Protein AF-0000000078851467 (afdb_homodimer)

pLDDT: mean 83.25, std 12.97, range [40.28, 97.0]

Structure (mmCIF, N/CA/C/O backbone):
data_AF-0000000078851467-model_v1
#
loop_
_entity.id
_entity.type
_entity.pdbx_description
1 polyme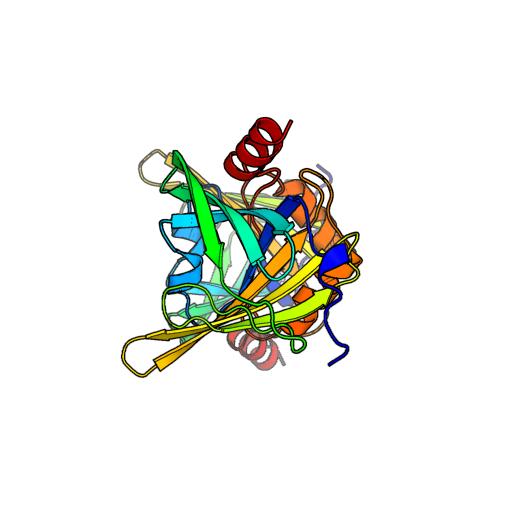r 'LCN8 isoform 2'
#
loop_
_atom_site.group_PDB
_atom_site.id
_atom_site.type_symbol
_atom_site.label_atom_id
_atom_site.label_alt_id
_atom_site.label_comp_id
_atom_site.label_asym_id
_atom_site.label_entity_id
_atom_site.label_seq_id
_atom_site.pdbx_PDB_ins_code
_atom_site.Cartn_x
_atom_site.Cartn_y
_atom_site.Cartn_z
_atom_site.occupancy
_atom_site.B_iso_or_equiv
_atom_site.auth_seq_id
_atom_site.auth_comp_id
_atom_site.auth_asym_id
_atom_site.auth_atom_id
_atom_site.pdbx_PDB_model_num
ATOM 1 N N . MET A 1 1 ? 3.322 -10.547 -25.953 1 40.28 1 MET A N 1
ATOM 2 C CA . MET A 1 1 ? 3.701 -10.945 -24.594 1 40.28 1 MET A CA 1
ATOM 3 C C . MET A 1 1 ? 4.648 -12.141 -24.625 1 40.28 1 MET A C 1
ATOM 5 O O . MET A 1 1 ? 4.449 -13.078 -25.406 1 40.28 1 MET A O 1
ATOM 9 N N . GLU A 1 2 ? 5.812 -11.953 -24.375 1 51.97 2 GLU A N 1
ATOM 10 C CA . GLU A 1 2 ? 6.75 -13.07 -24.422 1 51.97 2 GLU A CA 1
ATOM 11 C C . GLU A 1 2 ? 6.203 -14.281 -23.672 1 51.97 2 GLU A C 1
ATOM 13 O O . GLU A 1 2 ? 5.453 -14.133 -22.703 1 51.97 2 GLU A O 1
ATOM 18 N N . GLU A 1 3 ? 6.164 -15.398 -24.219 1 61.66 3 GLU A N 1
ATOM 19 C CA . GLU A 1 3 ? 5.691 -16.656 -23.656 1 61.66 3 GLU A CA 1
ATOM 20 C C . GLU A 1 3 ? 6.289 -16.906 -22.281 1 61.66 3 GLU A C 1
ATOM 22 O O . GLU A 1 3 ? 7.484 -16.703 -22.062 1 61.66 3 GLU A O 1
ATOM 27 N N . LEU A 1 4 ? 5.535 -17.062 -21.312 1 74.62 4 LEU A N 1
ATOM 28 C CA . LEU A 1 4 ? 5.957 -17.375 -19.953 1 74.62 4 LEU A CA 1
ATOM 29 C C . LEU A 1 4 ? 6.773 -18.656 -19.906 1 74.62 4 LEU A C 1
ATOM 31 O O . LEU A 1 4 ? 6.398 -19.656 -20.531 1 74.62 4 LEU A O 1
ATOM 35 N N . ASP A 1 5 ? 7.965 -18.562 -19.469 1 80.62 5 ASP A N 1
ATOM 36 C CA . ASP A 1 5 ? 8.758 -19.766 -19.219 1 80.62 5 ASP A CA 1
ATOM 37 C C . ASP A 1 5 ? 8.266 -20.5 -17.969 1 80.62 5 ASP A C 1
ATOM 39 O O . ASP A 1 5 ? 8.617 -20.141 -16.844 1 80.62 5 ASP A O 1
ATOM 43 N N . ARG A 1 6 ? 7.605 -21.531 -18.172 1 77.06 6 ARG A N 1
ATOM 44 C CA . ARG A 1 6 ? 6.93 -22.234 -17.094 1 77.06 6 ARG A CA 1
ATOM 45 C C . ARG A 1 6 ? 7.934 -22.875 -16.141 1 77.06 6 ARG A C 1
ATOM 47 O O . ARG A 1 6 ? 7.656 -23.047 -14.953 1 77.06 6 ARG A O 1
ATOM 54 N N . GLN A 1 7 ? 8.992 -23.281 -16.641 1 79.88 7 GLN A N 1
ATOM 55 C CA . GLN A 1 7 ? 9.969 -23.953 -15.789 1 79.88 7 GLN A CA 1
ATOM 56 C C . GLN A 1 7 ? 10.633 -22.984 -14.82 1 79.88 7 GLN A C 1
ATOM 58 O O . GLN A 1 7 ? 11.031 -23.359 -13.719 1 79.88 7 GLN A O 1
ATOM 63 N N . LYS A 1 8 ? 10.625 -21.719 -15.242 1 87.94 8 LYS A N 1
ATOM 64 C CA . LYS A 1 8 ? 11.336 -20.734 -14.422 1 87.94 8 LYS A CA 1
ATOM 65 C C . LYS A 1 8 ? 10.422 -20.141 -13.352 1 87.94 8 LYS A C 1
ATOM 67 O O . LYS A 1 8 ? 10.898 -19.578 -12.367 1 87.94 8 LYS A O 1
ATOM 72 N N . ILE A 1 9 ? 9.164 -20.297 -13.5 1 88.5 9 ILE A N 1
ATOM 73 C CA . ILE A 1 9 ? 8.219 -19.656 -12.602 1 88.5 9 ILE A CA 1
ATOM 74 C C . ILE A 1 9 ? 7.996 -20.531 -11.367 1 88.5 9 ILE A C 1
ATOM 76 O O . ILE A 1 9 ? 7.469 -20.062 -10.352 1 88.5 9 ILE A O 1
ATOM 80 N N . GLY A 1 10 ? 8.406 -21.75 -11.477 1 88.44 10 GLY A N 1
ATOM 81 C CA . GLY A 1 10 ? 8.211 -22.672 -10.367 1 88.44 10 GLY A CA 1
ATOM 82 C C . GLY A 1 10 ? 8.922 -22.234 -9.102 1 88.44 10 GLY A C 1
ATOM 83 O O . GLY A 1 10 ? 9.812 -21.391 -9.141 1 88.44 10 GLY A O 1
ATOM 84 N N . GLY A 1 11 ? 8.359 -22.828 -7.922 1 92.75 11 GLY A N 1
ATOM 85 C CA . GLY A 1 11 ? 8.984 -22.531 -6.645 1 92.75 11 GLY A CA 1
ATOM 86 C C . GLY A 1 11 ? 8.172 -21.578 -5.781 1 92.75 11 GLY A C 1
ATOM 87 O O . GLY A 1 11 ? 6.953 -21.484 -5.949 1 92.75 11 GLY A O 1
ATOM 88 N N . PHE A 1 12 ? 8.875 -20.984 -4.852 1 95 12 PHE A N 1
ATOM 89 C CA . PHE A 1 12 ? 8.219 -20.188 -3.822 1 95 12 PHE A CA 1
ATOM 90 C C . PHE A 1 12 ? 8.047 -18.734 -4.285 1 95 12 PHE A C 1
ATOM 92 O O . PHE A 1 12 ? 8.953 -18.156 -4.891 1 95 12 PHE A O 1
ATOM 99 N N . TRP A 1 13 ? 6.875 -18.203 -3.961 1 95.5 13 TRP A N 1
ATOM 100 C CA . TRP A 1 13 ? 6.559 -16.797 -4.184 1 95.5 13 TRP A CA 1
ATOM 101 C C . TRP A 1 13 ? 5.766 -16.219 -3.01 1 95.5 13 TRP A C 1
ATOM 103 O O . TRP A 1 13 ? 4.789 -16.828 -2.561 1 95.5 13 TRP A O 1
ATOM 113 N N . ARG A 1 14 ? 6.129 -15.109 -2.549 1 96.12 14 ARG A N 1
ATOM 114 C CA . ARG A 1 14 ? 5.387 -14.375 -1.531 1 96.12 14 ARG A CA 1
ATOM 115 C C . ARG A 1 14 ? 4.586 -13.234 -2.156 1 96.12 14 ARG A C 1
ATOM 117 O O . ARG A 1 14 ? 5.125 -12.445 -2.934 1 96.12 14 ARG A O 1
ATOM 124 N N . GLU A 1 15 ? 3.34 -13.188 -1.831 1 95.38 15 GLU A N 1
ATOM 125 C CA . GLU A 1 15 ? 2.576 -12.023 -2.281 1 95.38 15 GLU A CA 1
ATOM 126 C C . GLU A 1 15 ? 2.926 -10.781 -1.467 1 95.38 15 GLU A C 1
ATOM 128 O O . GLU A 1 15 ? 2.789 -10.781 -0.241 1 95.38 15 GLU A O 1
ATOM 133 N N . VAL A 1 16 ? 3.344 -9.758 -2.16 1 94.81 16 VAL A N 1
ATOM 134 C CA . VAL A 1 16 ? 3.84 -8.562 -1.483 1 94.81 16 VAL A CA 1
ATOM 135 C C . VAL A 1 16 ? 2.855 -7.414 -1.672 1 94.81 16 VAL A C 1
ATOM 137 O O . VAL A 1 16 ? 2.664 -6.594 -0.768 1 94.81 16 VAL A O 1
ATOM 140 N N . GLY A 1 17 ? 2.256 -7.371 -2.814 1 94.19 17 GLY A N 1
ATOM 141 C CA . GLY A 1 17 ? 1.378 -6.246 -3.107 1 94.19 17 GLY A CA 1
ATOM 142 C C . GLY A 1 17 ? 0.134 -6.648 -3.879 1 94.19 17 GLY A C 1
ATOM 143 O O . GLY A 1 17 ? 0.162 -7.602 -4.66 1 94.19 17 GLY A O 1
ATOM 144 N N . VAL A 1 18 ? -0.927 -5.867 -3.648 1 93.19 18 VAL A N 1
ATOM 145 C CA . VAL A 1 18 ? -2.191 -6.074 -4.348 1 93.19 18 VAL A CA 1
ATOM 146 C C . VAL A 1 18 ? -2.814 -4.727 -4.703 1 93.19 18 VAL A C 1
ATOM 148 O O . VAL A 1 18 ? -2.775 -3.789 -3.906 1 93.19 18 VAL A O 1
ATOM 151 N N . ALA A 1 19 ? -3.365 -4.66 -5.883 1 92.75 19 ALA A N 1
ATOM 152 C CA . ALA A 1 19 ? -4.043 -3.443 -6.324 1 92.75 19 ALA A CA 1
ATOM 153 C C . ALA A 1 19 ? -5.293 -3.775 -7.133 1 92.75 19 ALA A C 1
ATOM 155 O O . ALA A 1 19 ? -5.293 -4.719 -7.926 1 92.75 19 ALA A O 1
ATOM 156 N N . SER A 1 20 ? -6.336 -3.02 -6.82 1 89.38 20 SER A N 1
ATOM 157 C CA . SER A 1 20 ? -7.582 -3.182 -7.559 1 89.38 20 SER A CA 1
ATOM 158 C C . SER A 1 20 ? -8.422 -1.908 -7.512 1 89.38 20 SER A C 1
ATOM 160 O O . SER A 1 20 ? -8.234 -1.068 -6.629 1 89.38 20 SER A O 1
ATOM 162 N N . ASP A 1 21 ? -9.242 -1.751 -8.492 1 81.19 21 ASP A N 1
ATOM 163 C CA . ASP A 1 21 ? -10.172 -0.625 -8.461 1 81.19 21 ASP A CA 1
ATOM 164 C C . ASP A 1 21 ? -11.312 -0.882 -7.484 1 81.19 21 ASP A C 1
ATOM 166 O O . ASP A 1 21 ? -12.062 0.034 -7.145 1 81.19 21 ASP A O 1
ATOM 170 N N . GLN A 1 22 ? -11.336 -2.098 -7.039 1 73.69 22 GLN A N 1
ATOM 171 C CA . GLN A 1 22 ? -12.391 -2.475 -6.098 1 73.69 22 GLN A CA 1
ATOM 172 C C . GLN A 1 22 ? -11.828 -2.645 -4.688 1 73.69 22 GLN A C 1
ATOM 174 O O . GLN A 1 22 ? -11.086 -3.59 -4.418 1 73.69 22 GLN A O 1
ATOM 179 N N . SER A 1 23 ? -12.188 -1.768 -3.762 1 66.88 23 SER A N 1
ATOM 180 C CA . SER A 1 23 ? -11.641 -1.709 -2.412 1 66.88 23 SER A CA 1
ATOM 181 C C . SER A 1 23 ? -11.852 -3.023 -1.67 1 66.88 23 SER A C 1
ATOM 183 O O . SER A 1 23 ? -11.047 -3.396 -0.813 1 66.88 23 SER A O 1
ATOM 185 N N . LEU A 1 24 ? -12.883 -3.643 -1.992 1 61.16 24 LEU A N 1
ATOM 186 C CA . LEU A 1 24 ? -13.242 -4.852 -1.265 1 61.16 24 LEU A CA 1
ATOM 187 C C . LEU A 1 24 ? -12.164 -5.918 -1.401 1 61.16 24 LEU A C 1
ATOM 189 O O . LEU A 1 24 ? -11.961 -6.723 -0.491 1 61.16 24 LEU A O 1
ATOM 193 N N . VAL A 1 25 ? -11.477 -5.844 -2.445 1 63.03 25 VAL A N 1
ATOM 194 C CA . VAL A 1 25 ? -10.477 -6.875 -2.691 1 63.03 25 VAL A CA 1
ATOM 195 C C . VAL A 1 25 ? -9.289 -6.684 -1.748 1 63.03 25 VAL A C 1
ATOM 197 O O . VAL A 1 25 ? -8.641 -7.656 -1.351 1 63.03 25 VAL A O 1
ATOM 200 N N . LEU A 1 26 ? -9.141 -5.484 -1.355 1 66.38 26 LEU A N 1
ATOM 201 C CA . LEU A 1 26 ? -8.016 -5.168 -0.49 1 66.38 26 LEU A CA 1
ATOM 202 C C . LEU A 1 26 ? -8.32 -5.527 0.959 1 66.38 26 LEU A C 1
ATOM 204 O O . LEU A 1 26 ? -7.406 -5.672 1.775 1 66.38 26 LEU A O 1
ATOM 208 N N . MET A 1 27 ? -9.57 -5.73 1.162 1 64.88 27 MET A N 1
ATOM 209 C CA . MET A 1 27 ? -10.016 -6.02 2.523 1 64.88 27 MET A CA 1
ATOM 210 C C . MET A 1 27 ? -10.484 -7.465 2.648 1 64.88 27 MET A C 1
ATOM 212 O O . MET A 1 27 ? -11.242 -7.801 3.561 1 64.88 27 MET A O 1
ATOM 216 N N . ALA A 1 28 ? -10.008 -8.227 1.805 1 71.12 28 ALA A N 1
ATOM 217 C CA . ALA A 1 28 ? -10.492 -9.602 1.798 1 71.12 28 ALA A CA 1
ATOM 218 C C . ALA A 1 28 ? -10.07 -10.336 3.07 1 71.12 28 ALA A C 1
ATOM 220 O O . ALA A 1 28 ? -8.922 -10.234 3.502 1 71.12 28 ALA A O 1
ATOM 221 N N . PRO A 1 29 ? -11.023 -11.039 3.688 1 75.38 29 PRO A N 1
ATOM 222 C CA . PRO A 1 29 ? -10.719 -11.773 4.922 1 75.38 29 PRO A CA 1
ATOM 223 C C . PRO A 1 29 ? -9.734 -12.914 4.707 1 75.38 29 PRO A C 1
ATOM 225 O O . PRO A 1 29 ? -9.07 -13.344 5.648 1 75.38 29 PRO A O 1
ATOM 228 N N . LYS A 1 30 ? -9.797 -13.492 3.605 1 84.31 30 LYS A N 1
ATOM 229 C CA . LYS A 1 30 ? -8.859 -14.555 3.246 1 84.31 30 LYS A CA 1
ATOM 230 C C . LYS A 1 30 ? -7.844 -14.07 2.211 1 84.31 30 LYS A C 1
ATOM 232 O O . LYS A 1 30 ? -8.164 -13.977 1.022 1 84.31 30 LYS A O 1
ATOM 237 N N . ARG A 1 31 ? -6.688 -13.812 2.668 1 87.19 31 ARG A N 1
ATOM 238 C CA . ARG A 1 31 ? -5.68 -13.188 1.816 1 87.19 31 ARG A CA 1
ATOM 239 C C . ARG A 1 31 ? -4.551 -14.164 1.503 1 87.19 31 ARG A C 1
ATOM 241 O O . ARG A 1 31 ? -4.109 -14.914 2.377 1 87.19 31 ARG A O 1
ATOM 248 N N . VAL A 1 32 ? -4.195 -14.117 0.287 1 91.06 32 VAL A N 1
ATOM 249 C CA . VAL A 1 32 ? -3.041 -14.914 -0.114 1 91.06 32 VAL A CA 1
ATOM 250 C C . VAL A 1 32 ? -1.764 -14.281 0.432 1 91.06 32 VAL A C 1
ATOM 252 O O . VAL A 1 32 ? -1.574 -13.062 0.335 1 91.06 32 VAL A O 1
ATOM 255 N N . GLU A 1 33 ? -0.84 -15.109 0.98 1 93.44 33 GLU A N 1
ATOM 256 C CA . GLU A 1 33 ? 0.438 -14.586 1.446 1 93.44 33 GLU A CA 1
ATOM 257 C C . GLU A 1 33 ? 1.604 -15.219 0.691 1 93.44 33 GLU A C 1
ATOM 259 O O . GLU A 1 33 ? 2.662 -14.602 0.545 1 93.44 33 GLU A O 1
ATOM 264 N N . GLY A 1 34 ? 1.348 -16.453 0.232 1 94.38 34 GLY A N 1
ATOM 265 C CA . GLY A 1 34 ? 2.428 -17.156 -0.441 1 94.38 34 GLY A CA 1
ATOM 266 C C . GLY A 1 34 ? 1.938 -18.266 -1.35 1 94.38 34 GLY A C 1
ATOM 267 O O . GLY A 1 34 ? 0.833 -18.781 -1.167 1 94.38 34 GLY A O 1
ATOM 268 N N . LEU A 1 35 ? 2.836 -18.562 -2.332 1 94.12 35 LEU A N 1
ATOM 269 C CA . LEU A 1 35 ? 2.594 -19.656 -3.281 1 94.12 35 LEU A CA 1
ATOM 270 C C . LEU A 1 35 ? 3.834 -20.516 -3.436 1 94.12 35 LEU A C 1
ATOM 272 O O . LEU A 1 35 ? 4.961 -20.031 -3.305 1 94.12 35 LEU A O 1
ATOM 276 N N . PHE A 1 36 ? 3.535 -21.766 -3.711 1 93.69 36 PHE A N 1
ATOM 277 C CA . PHE A 1 36 ? 4.574 -22.672 -4.188 1 93.69 36 PHE A CA 1
ATOM 278 C C . PHE A 1 36 ? 4.109 -23.438 -5.426 1 93.69 36 PHE A C 1
ATOM 280 O O . PHE A 1 36 ? 3.174 -24.234 -5.359 1 93.69 36 PHE A O 1
ATOM 287 N N . LEU A 1 37 ? 4.852 -23.172 -6.477 1 90.94 37 LEU A N 1
ATOM 288 C CA . LEU A 1 37 ? 4.461 -23.75 -7.762 1 90.94 37 LEU A CA 1
ATOM 289 C C . LEU A 1 37 ? 5.34 -24.938 -8.117 1 90.94 37 LEU A C 1
ATOM 291 O O . LEU A 1 37 ? 6.566 -24.859 -8.047 1 90.94 37 LEU A O 1
ATOM 295 N N . THR A 1 38 ? 4.719 -25.984 -8.492 1 88.5 38 THR A N 1
ATOM 296 C CA . THR A 1 38 ? 5.418 -27.172 -8.969 1 88.5 38 THR A CA 1
ATOM 297 C C . THR A 1 38 ? 4.891 -27.594 -10.336 1 88.5 38 THR A C 1
ATOM 299 O O . THR A 1 38 ? 3.682 -27.734 -10.531 1 88.5 38 THR A O 1
ATOM 302 N N . LEU A 1 39 ? 5.852 -27.719 -11.219 1 82.38 39 LEU A N 1
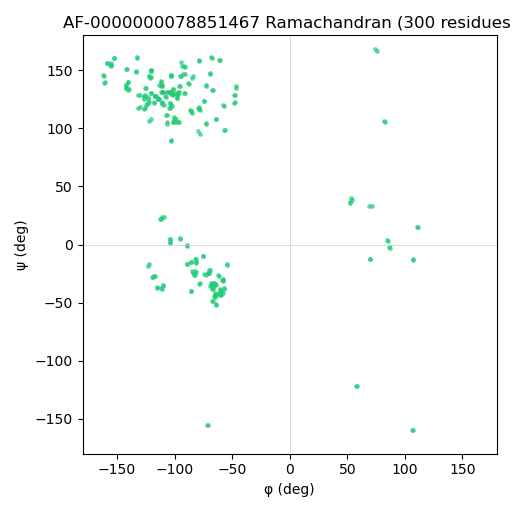ATOM 303 C CA . LEU A 1 39 ? 5.48 -28.172 -12.555 1 82.38 39 LEU A CA 1
ATOM 304 C C . LEU A 1 39 ? 5.844 -29.641 -12.75 1 82.38 39 LEU A C 1
ATOM 306 O O . LEU A 1 39 ? 6.973 -30.047 -12.477 1 82.38 39 LEU A O 1
ATOM 310 N N . SER A 1 40 ? 4.809 -30.359 -13.016 1 79.06 40 SER A N 1
ATOM 311 C CA . SER A 1 40 ? 4.992 -31.75 -13.398 1 79.06 40 SER A CA 1
ATOM 312 C C . SER A 1 40 ? 4.379 -32.031 -14.766 1 79.06 40 SER A C 1
ATOM 314 O O . SER A 1 40 ? 3.164 -32.188 -14.883 1 79.06 40 SER A O 1
ATOM 316 N N . GLY A 1 41 ? 5.234 -32.188 -15.766 1 73.75 41 GLY A N 1
ATOM 317 C CA . GLY A 1 41 ? 4.703 -32.281 -17.109 1 73.75 41 GLY A CA 1
ATOM 318 C C . GLY A 1 41 ? 3.891 -31.078 -17.516 1 73.75 41 GLY A C 1
ATOM 319 O O . GLY A 1 41 ? 4.406 -29.969 -17.547 1 73.75 41 GLY A O 1
ATOM 320 N N . SER A 1 42 ? 2.631 -31.297 -17.875 1 70.56 42 SER A N 1
ATOM 321 C CA . SER A 1 42 ? 1.763 -30.203 -18.281 1 70.56 42 SER A CA 1
ATOM 322 C C . SER A 1 42 ? 0.918 -29.703 -17.109 1 70.56 42 SER A C 1
ATOM 324 O O . SER A 1 42 ? 0.186 -28.734 -17.234 1 70.56 42 SER A O 1
ATOM 326 N N . ASN A 1 43 ? 1.225 -30.297 -15.93 1 75.44 43 ASN A N 1
ATOM 327 C CA . ASN A 1 43 ? 0.387 -29.969 -14.781 1 75.44 43 ASN A CA 1
ATOM 328 C C . ASN A 1 43 ? 1.09 -29 -13.836 1 75.44 43 ASN A C 1
ATOM 330 O O . ASN A 1 43 ? 2.289 -29.141 -13.586 1 75.44 43 ASN A O 1
ATOM 334 N N . LEU A 1 44 ? 0.387 -27.984 -13.484 1 79.19 44 LEU A N 1
ATOM 335 C CA . LEU A 1 44 ? 0.864 -27.047 -12.477 1 79.19 44 LEU A CA 1
ATOM 336 C C . LEU A 1 44 ? 0.143 -27.25 -11.156 1 79.19 44 LEU A C 1
ATOM 338 O O . LEU A 1 44 ? -1.089 -27.234 -11.102 1 79.19 44 LEU A O 1
ATOM 342 N N . THR A 1 45 ? 0.874 -27.594 -10.195 1 84.12 45 THR A N 1
ATOM 343 C CA . THR A 1 45 ? 0.346 -27.672 -8.836 1 84.12 45 THR A CA 1
ATOM 344 C C . THR A 1 45 ? 0.751 -26.438 -8.023 1 84.12 45 THR A C 1
ATOM 346 O O . THR A 1 45 ? 1.915 -26.031 -8.039 1 84.12 45 THR A O 1
ATOM 349 N N . VAL A 1 46 ? -0.247 -25.891 -7.332 1 87.69 46 VAL A N 1
ATOM 350 C CA . VAL A 1 46 ? 0.015 -24.688 -6.539 1 87.69 46 VAL A CA 1
ATOM 351 C C . VAL A 1 46 ? -0.386 -24.938 -5.086 1 87.69 46 VAL A C 1
ATOM 353 O O . VAL A 1 46 ? -1.521 -25.328 -4.809 1 87.69 46 VAL A O 1
ATOM 356 N N . LYS A 1 47 ? 0.525 -24.812 -4.262 1 91.44 47 LYS A N 1
ATOM 357 C CA . LYS A 1 47 ? 0.194 -24.672 -2.846 1 91.44 47 LYS A CA 1
ATOM 358 C C . LYS A 1 47 ? 0.046 -23.203 -2.451 1 91.44 47 LYS A C 1
ATOM 360 O O . LYS A 1 47 ? 0.936 -22.391 -2.715 1 91.44 47 LYS A O 1
ATOM 365 N N . VAL A 1 48 ? -1.02 -22.906 -1.809 1 92.31 48 VAL A N 1
ATOM 366 C CA . VAL A 1 48 ? -1.314 -21.516 -1.474 1 92.31 48 VAL A CA 1
ATOM 367 C C . VAL A 1 48 ? -1.425 -21.359 0.042 1 92.31 48 VAL A C 1
ATOM 369 O O . VAL A 1 48 ? -2.094 -22.156 0.706 1 92.31 48 VAL A O 1
ATOM 372 N N . ALA A 1 49 ? -0.75 -20.406 0.539 1 94.81 49 ALA A N 1
ATOM 373 C CA . ALA A 1 49 ? -0.896 -20.016 1.941 1 94.81 49 ALA A CA 1
ATOM 374 C C . ALA A 1 49 ? -1.829 -18.828 2.09 1 94.81 49 ALA A C 1
ATOM 376 O O . ALA A 1 49 ? -1.587 -17.766 1.507 1 94.81 49 ALA A O 1
ATOM 377 N N . TYR A 1 50 ? -2.82 -19 2.912 1 92.75 50 TYR A N 1
ATOM 378 C CA . TYR A 1 50 ? -3.787 -17.953 3.195 1 92.75 50 TYR A CA 1
ATOM 379 C C . TYR A 1 50 ? -3.654 -17.469 4.633 1 92.75 50 TYR A C 1
ATOM 381 O O . TYR A 1 50 ? -3.373 -18.25 5.539 1 92.75 50 TYR A O 1
ATOM 389 N N . ASN A 1 51 ? -3.791 -16.141 4.734 1 90.75 51 ASN A N 1
ATOM 390 C CA . ASN A 1 51 ? -4.094 -15.562 6.043 1 90.75 51 ASN A CA 1
ATOM 391 C C . ASN A 1 51 ? -5.59 -15.32 6.215 1 90.75 51 ASN A C 1
ATOM 393 O O . ASN A 1 51 ? -6.148 -14.406 5.602 1 90.75 51 ASN A O 1
ATOM 397 N N . SER A 1 52 ? -6.203 -16.125 6.973 1 88.25 52 SER A N 1
ATOM 398 C CA . SER A 1 52 ? -7.637 -16.047 7.234 1 88.25 52 SER A CA 1
ATOM 399 C C . SER A 1 52 ? -7.914 -15.445 8.609 1 88.25 52 SER A C 1
ATOM 401 O O . SER A 1 52 ? -8.125 -16.172 9.578 1 88.25 52 SER A O 1
ATOM 403 N N . SER A 1 53 ? -8.008 -14.172 8.562 1 81.38 53 SER A N 1
ATOM 404 C CA . SER A 1 53 ? -8.297 -13.445 9.797 1 81.38 53 SER A CA 1
ATOM 405 C C . SER A 1 53 ? -7.328 -13.828 10.906 1 81.38 53 SER A C 1
ATOM 407 O O . SER A 1 53 ? -7.742 -14.117 12.031 1 81.38 53 SER A O 1
ATOM 409 N N . GLY A 1 54 ? -6.094 -14.055 10.516 1 81.31 54 GLY A N 1
ATOM 410 C CA . GLY A 1 54 ? -5.059 -14.297 11.508 1 81.31 54 GLY A CA 1
ATOM 411 C C . GLY A 1 54 ? -4.613 -15.75 11.57 1 81.31 54 GLY A C 1
ATOM 412 O O . GLY A 1 54 ? -3.58 -16.062 12.164 1 81.31 54 GLY A O 1
ATOM 413 N N . SER A 1 55 ? -5.363 -16.562 10.953 1 91.12 55 SER A N 1
ATOM 414 C CA . SER A 1 55 ? -4.984 -17.969 10.898 1 91.12 55 SER A CA 1
ATOM 415 C C . SER A 1 55 ? -4.402 -18.344 9.539 1 91.12 55 SER A C 1
ATOM 417 O O . SER A 1 55 ? -4.875 -17.859 8.508 1 91.12 55 SER A O 1
ATOM 419 N N . CYS A 1 56 ? -3.438 -19.25 9.656 1 94.44 56 CYS A N 1
ATOM 420 C CA . CYS A 1 56 ? -2.783 -19.656 8.422 1 94.44 56 CYS A CA 1
ATOM 421 C C . CYS A 1 56 ? -3.383 -20.969 7.902 1 94.44 56 CYS A C 1
ATOM 423 O O . CYS A 1 56 ? -3.537 -21.922 8.656 1 94.44 56 CYS A O 1
ATOM 425 N N . GLU A 1 57 ? -3.73 -20.875 6.668 1 93.62 57 GLU A N 1
ATOM 426 C CA . GLU A 1 57 ? -4.246 -22.047 5.961 1 93.62 57 GLU A CA 1
ATOM 427 C C . GLU A 1 57 ? -3.441 -22.328 4.691 1 93.62 57 GLU A C 1
ATOM 429 O O . GLU A 1 57 ? -3.092 -21.391 3.959 1 93.62 57 GLU A O 1
ATOM 434 N N . ILE A 1 58 ? -3.107 -23.594 4.492 1 92.81 58 ILE A N 1
ATOM 435 C CA . ILE A 1 58 ? -2.418 -23.984 3.264 1 92.81 58 ILE A CA 1
ATOM 436 C C . ILE A 1 58 ? -3.309 -24.906 2.436 1 92.81 58 ILE A C 1
ATOM 438 O O . ILE A 1 58 ? -3.836 -25.891 2.949 1 92.81 58 ILE A O 1
ATOM 442 N N . GLU A 1 59 ? -3.504 -24.5 1.225 1 89.62 59 GLU A N 1
ATOM 443 C CA . GLU A 1 59 ? -4.312 -25.281 0.297 1 89.62 59 GLU A CA 1
ATOM 444 C C . GLU A 1 59 ? -3.508 -25.672 -0.939 1 89.62 59 GLU A C 1
ATOM 446 O O . GLU A 1 59 ? -2.627 -24.938 -1.375 1 89.62 59 GLU A O 1
ATOM 451 N N . LYS A 1 60 ? -3.82 -26.875 -1.369 1 87.19 60 LYS A N 1
ATOM 452 C CA . LYS A 1 60 ? -3.223 -27.328 -2.621 1 87.19 60 LYS A CA 1
ATOM 453 C C . LYS A 1 60 ? -4.227 -27.266 -3.768 1 87.19 60 LYS A C 1
ATOM 455 O O . LYS A 1 60 ? -5.336 -27.797 -3.66 1 87.19 60 LYS A O 1
ATOM 460 N N . ILE A 1 61 ? -3.838 -26.531 -4.746 1 81 61 ILE A N 1
ATOM 461 C CA . ILE A 1 61 ? -4.695 -26.406 -5.918 1 81 61 ILE A CA 1
ATOM 462 C C . ILE A 1 61 ? -3.973 -26.953 -7.148 1 81 61 ILE A C 1
ATOM 464 O O . ILE A 1 61 ? -2.822 -26.594 -7.41 1 81 61 ILE A O 1
ATOM 468 N N . VAL A 1 62 ? -4.637 -27.891 -7.723 1 70.94 62 VAL A N 1
ATOM 469 C CA . VAL A 1 62 ? -4.043 -28.469 -8.914 1 70.94 62 VAL A CA 1
ATOM 470 C C . VAL A 1 62 ? -4.703 -27.891 -10.164 1 70.94 62 VAL A C 1
ATOM 472 O O . VAL A 1 62 ? -5.934 -27.859 -10.258 1 70.94 62 VAL A O 1
ATOM 475 N N . GLY A 1 63 ? -4.027 -27.109 -10.875 1 66.88 63 GLY A N 1
ATOM 476 C CA . GLY A 1 63 ? -4.547 -26.578 -12.125 1 66.88 63 GLY A CA 1
ATOM 477 C C . GLY A 1 63 ? -4.152 -27.406 -13.336 1 66.88 63 GLY A C 1
ATOM 478 O O . GLY A 1 63 ? -3.342 -28.328 -13.227 1 66.88 63 GLY A O 1
ATOM 479 N N . SER A 1 64 ? -5.113 -27.234 -14.328 1 58.94 64 SER A N 1
ATOM 480 C CA . SER A 1 64 ? -4.77 -27.906 -15.586 1 58.94 64 SER A CA 1
ATOM 481 C C . SER A 1 64 ? -3.615 -27.188 -16.281 1 58.94 64 SER A C 1
ATOM 483 O O . SER A 1 64 ? -3.09 -26.203 -15.781 1 58.94 64 SER A O 1
ATOM 485 N N . GLU A 1 65 ? -3.475 -27.328 -17.703 1 56.78 65 GLU A N 1
ATOM 486 C CA . GLU A 1 65 ? -2.406 -27 -18.641 1 56.78 65 GLU A CA 1
ATOM 487 C C . GLU A 1 65 ? -2.154 -25.5 -18.688 1 56.78 65 GLU A C 1
ATOM 489 O O . GLU A 1 65 ? -3.094 -24.703 -18.641 1 56.78 65 GLU A O 1
ATOM 494 N N . ILE A 1 66 ? -0.967 -25.031 -18.094 1 53.81 66 ILE A N 1
ATOM 495 C CA . ILE A 1 66 ? -0.494 -23.688 -18.391 1 53.81 66 ILE A CA 1
ATOM 496 C C . ILE A 1 66 ? -0.322 -23.531 -19.906 1 53.81 66 ILE A C 1
ATOM 498 O O . ILE A 1 66 ? 0.429 -24.281 -20.531 1 53.81 66 ILE A O 1
ATOM 502 N N . ASP A 1 67 ? -1.373 -22.922 -20.484 1 55 67 ASP A N 1
ATOM 503 C CA . ASP A 1 67 ? -1.089 -22.766 -21.906 1 55 67 ASP A CA 1
ATOM 504 C C . ASP A 1 67 ? 0.039 -21.75 -22.141 1 55 67 ASP A C 1
ATOM 506 O O . ASP A 1 67 ? 0.449 -21.047 -21.203 1 55 67 ASP A O 1
ATOM 510 N N . THR A 1 68 ? 0.62 -21.812 -23.281 1 49.41 68 THR A N 1
ATOM 511 C CA . THR A 1 68 ? 1.793 -21.047 -23.688 1 49.41 68 THR A CA 1
ATOM 512 C C . THR A 1 68 ? 1.56 -19.547 -23.484 1 49.41 68 THR A C 1
ATOM 514 O O . THR A 1 68 ? 2.502 -18.75 -23.531 1 49.41 68 THR A O 1
ATOM 517 N N . THR A 1 69 ? 0.315 -19.156 -23.344 1 49.12 69 THR A N 1
ATOM 518 C CA . THR A 1 69 ? 0.059 -17.734 -23.312 1 49.12 69 THR A CA 1
ATOM 519 C C . THR A 1 69 ? 0.137 -17.203 -21.875 1 49.12 69 THR A C 1
ATOM 521 O O . THR A 1 69 ? 0.12 -15.992 -21.656 1 49.12 69 THR A O 1
ATOM 524 N N . GLY A 1 70 ? 0.401 -18.125 -20.953 1 53.41 70 GLY A N 1
ATOM 525 C CA . GLY A 1 70 ? 0.486 -17.719 -19.562 1 53.41 70 GLY A CA 1
ATOM 526 C C . GLY A 1 70 ? -0.864 -17.672 -18.859 1 53.41 70 GLY A C 1
ATOM 527 O O . GLY A 1 70 ? -1.003 -17.047 -17.812 1 53.41 70 GLY A O 1
ATOM 528 N N . LYS A 1 71 ? -1.874 -18.062 -19.609 1 59.81 71 LYS A N 1
ATOM 529 C CA . LYS A 1 71 ? -3.205 -18.125 -19 1 59.81 71 LYS A CA 1
ATOM 530 C C . LYS A 1 71 ? -3.359 -19.391 -18.156 1 59.81 71 LYS A C 1
ATOM 532 O O . LYS A 1 71 ? -2.928 -20.469 -18.562 1 59.81 71 LYS A O 1
ATOM 537 N N . PHE A 1 72 ? -3.598 -19.078 -16.734 1 59.94 72 PHE A N 1
ATOM 538 C CA . PHE A 1 72 ? -3.803 -20.172 -15.797 1 59.94 72 PHE A CA 1
ATOM 539 C C . PHE A 1 72 ? -5.289 -20.391 -15.523 1 59.94 72 PHE A C 1
ATOM 541 O O . PHE A 1 72 ? -6.031 -19.422 -15.344 1 59.94 72 PHE A O 1
ATOM 548 N N . ALA A 1 73 ? -5.754 -21.469 -16.125 1 58.31 73 ALA A N 1
ATOM 549 C CA . ALA A 1 73 ? -7.137 -21.703 -15.727 1 58.31 73 ALA A CA 1
ATOM 550 C C . ALA A 1 73 ? -7.211 -22.344 -14.336 1 58.31 73 ALA A C 1
ATOM 552 O O . ALA A 1 73 ? -6.551 -23.344 -14.07 1 58.31 73 ALA A O 1
ATOM 553 N N . PHE A 1 74 ? -7.387 -21.547 -13.336 1 60.34 74 PHE A N 1
ATOM 554 C CA . PHE A 1 74 ? -7.68 -22.109 -12.023 1 60.34 74 PHE A CA 1
ATOM 555 C C . PHE A 1 74 ? -9.188 -22.25 -11.82 1 60.34 74 PHE A C 1
ATOM 557 O O . PHE A 1 74 ? -9.977 -21.594 -12.5 1 60.34 74 PHE A O 1
ATOM 564 N N . PRO A 1 75 ? -9.539 -23.281 -10.922 1 59.41 75 PRO A N 1
ATOM 565 C CA . PRO A 1 75 ? -10.969 -23.359 -10.617 1 59.41 75 PRO A CA 1
ATOM 566 C C . PRO A 1 75 ? -11.578 -22 -10.297 1 59.41 75 PRO A C 1
ATOM 568 O O . PRO A 1 75 ? -10.938 -21.156 -9.672 1 59.41 75 PRO A O 1
ATOM 571 N N . GLY A 1 76 ? -12.742 -21.641 -10.789 1 60.19 76 GLY A N 1
ATOM 572 C CA . GLY A 1 76 ? -13.57 -20.5 -10.414 1 60.19 76 GLY A CA 1
ATOM 573 C C . GLY A 1 76 ? -13.633 -19.422 -11.484 1 60.19 76 GLY A C 1
ATOM 574 O O . GLY A 1 76 ? -14.125 -18.312 -11.234 1 60.19 76 GLY A O 1
ATOM 575 N N . HIS A 1 77 ? -13.227 -19.734 -12.719 1 65 77 HIS A N 1
ATOM 576 C CA . HIS A 1 77 ? -13.344 -18.844 -13.867 1 65 77 HIS A CA 1
ATOM 577 C C . HIS A 1 77 ? -12.398 -17.656 -13.734 1 65 77 HIS A C 1
ATOM 579 O O . HIS A 1 77 ? -12.789 -16.516 -14.008 1 65 77 HIS A O 1
ATOM 585 N N . ARG A 1 78 ? -11.328 -17.938 -13.148 1 72.12 78 ARG A N 1
ATOM 586 C CA . ARG A 1 78 ? -10.336 -16.875 -13.039 1 72.12 78 ARG A CA 1
ATOM 587 C C . ARG A 1 78 ? -9.312 -16.969 -14.172 1 72.12 78 ARG A C 1
ATOM 589 O O . ARG A 1 78 ? -8.953 -18.062 -14.602 1 72.12 78 ARG A O 1
ATOM 596 N N . GLU A 1 79 ? -9.078 -15.82 -14.648 1 77.19 79 GLU A N 1
ATOM 597 C CA . GLU A 1 79 ? -8 -15.719 -15.633 1 77.19 79 GLU A CA 1
ATOM 598 C C . GLU A 1 79 ? -6.777 -15.031 -15.031 1 77.19 79 GLU A C 1
ATOM 600 O O . GLU A 1 79 ? -6.898 -13.961 -14.422 1 77.19 79 GLU A O 1
ATOM 605 N N . ILE A 1 80 ? -5.617 -15.727 -15.156 1 81.69 80 ILE A N 1
ATOM 606 C CA . ILE A 1 80 ? -4.387 -15.18 -14.602 1 81.69 80 ILE A CA 1
ATOM 607 C C . ILE A 1 80 ? -3.389 -14.914 -15.719 1 81.69 80 ILE A C 1
ATOM 609 O O . ILE A 1 80 ? -3.141 -15.781 -16.562 1 81.69 80 ILE A O 1
ATOM 613 N N . HIS A 1 81 ? -2.855 -13.75 -15.797 1 85.12 81 HIS A N 1
ATOM 614 C CA . HIS A 1 81 ? -1.824 -13.359 -16.75 1 85.12 81 HIS A CA 1
ATOM 615 C C . HIS A 1 81 ? -0.584 -12.828 -16.047 1 85.12 81 HIS A C 1
ATOM 617 O O . HIS A 1 81 ? -0.681 -11.922 -15.211 1 85.12 81 HIS A O 1
ATOM 623 N N . VAL A 1 82 ? 0.484 -13.477 -16.422 1 88.25 82 VAL A N 1
ATOM 624 C CA . VAL A 1 82 ? 1.743 -12.906 -15.953 1 88.25 82 VAL A CA 1
ATOM 625 C C . VAL A 1 82 ? 2.107 -11.695 -16.797 1 88.25 82 VAL A C 1
ATOM 627 O O . VAL A 1 82 ? 2.43 -11.828 -17.984 1 88.25 82 VAL A O 1
ATOM 630 N N . LEU A 1 83 ? 2.135 -10.578 -16.172 1 91.38 83 LEU A N 1
ATOM 631 C CA . LEU A 1 83 ? 2.373 -9.344 -16.906 1 91.38 83 LEU A CA 1
ATOM 632 C C . LEU A 1 83 ? 3.867 -9.086 -17.062 1 91.38 83 LEU A C 1
ATOM 634 O O . LEU A 1 83 ? 4.305 -8.578 -18.109 1 91.38 83 LEU A O 1
ATOM 638 N N . ASP A 1 84 ? 4.586 -9.359 -16.062 1 93.62 84 ASP A N 1
ATOM 639 C CA . ASP A 1 84 ? 6.023 -9.109 -16.062 1 93.62 84 ASP A CA 1
ATOM 640 C C . ASP A 1 84 ? 6.734 -9.93 -14.992 1 93.62 84 ASP A C 1
ATOM 642 O O . ASP A 1 84 ? 6.207 -10.109 -13.898 1 93.62 84 ASP A O 1
ATOM 646 N N . THR A 1 85 ? 7.891 -10.461 -15.328 1 95 85 THR A N 1
ATOM 647 C CA . THR A 1 85 ? 8.703 -11.211 -14.375 1 95 85 THR A CA 1
ATOM 648 C C . THR A 1 85 ? 10.141 -11.328 -14.867 1 95 85 THR A C 1
ATOM 650 O O . THR A 1 85 ? 10.391 -11.398 -16.078 1 95 85 THR A O 1
ATOM 653 N N . ASP A 1 86 ? 11.023 -11.305 -13.922 1 94.88 86 ASP A N 1
ATOM 654 C CA . ASP A 1 86 ? 12.398 -11.664 -14.25 1 94.88 86 ASP A CA 1
ATOM 655 C C . ASP A 1 86 ? 12.727 -13.07 -13.75 1 94.88 86 ASP A C 1
ATOM 657 O O . ASP A 1 86 ? 13.891 -13.477 -13.758 1 94.88 86 ASP A O 1
ATOM 661 N N . TYR A 1 87 ? 11.727 -13.758 -13.211 1 93.88 87 TYR A N 1
ATOM 662 C CA . TYR A 1 87 ? 11.758 -15.141 -12.742 1 93.88 87 TYR A CA 1
ATOM 663 C C . TYR A 1 87 ? 12.602 -15.273 -11.484 1 93.88 87 TYR A C 1
ATOM 665 O O . TYR A 1 87 ? 12.5 -16.266 -10.758 1 93.88 87 TYR A O 1
ATOM 673 N N . GLU A 1 88 ? 13.383 -14.266 -11.117 1 94.5 88 GLU A N 1
ATOM 674 C CA . GLU A 1 88 ? 14.328 -14.391 -10.016 1 94.5 88 GLU A CA 1
ATOM 675 C C . GLU A 1 88 ? 13.898 -13.531 -8.828 1 94.5 88 GLU A C 1
ATOM 677 O O . GLU A 1 88 ? 14.016 -13.953 -7.676 1 94.5 88 GLU A O 1
ATOM 682 N N . GLY A 1 89 ? 13.406 -12.43 -9.219 1 94.88 89 GLY A N 1
ATOM 683 C CA . GLY A 1 89 ? 13.156 -11.492 -8.133 1 94.88 89 GLY A CA 1
ATOM 684 C C . GLY A 1 89 ? 11.68 -11.18 -7.945 1 94.88 89 GLY A C 1
ATOM 685 O O . GLY A 1 89 ? 11.219 -11 -6.816 1 94.88 89 GLY A O 1
ATOM 686 N N . TYR A 1 90 ? 11.008 -11.125 -9.078 1 96.94 90 TYR A N 1
ATOM 687 C CA . TYR A 1 90 ? 9.625 -10.68 -8.922 1 96.94 90 TYR A CA 1
ATOM 688 C C . TYR A 1 90 ? 8.734 -11.242 -10.023 1 96.94 90 TYR A C 1
ATOM 690 O O . TYR A 1 90 ? 9.234 -11.711 -11.047 1 96.94 90 TYR A O 1
ATOM 698 N N . ALA A 1 91 ? 7.434 -11.242 -9.766 1 95.69 91 ALA A N 1
ATOM 699 C CA . ALA A 1 91 ? 6.395 -11.516 -10.75 1 95.69 91 ALA A CA 1
ATOM 700 C C . ALA A 1 91 ? 5.172 -10.625 -10.516 1 95.69 91 ALA A C 1
ATOM 702 O O . ALA A 1 91 ? 4.766 -10.406 -9.375 1 95.69 91 ALA A O 1
ATOM 703 N N . ILE A 1 92 ? 4.656 -10.055 -11.562 1 96.25 92 ILE A N 1
ATOM 704 C CA . ILE A 1 92 ? 3.434 -9.258 -11.539 1 96.25 92 ILE A CA 1
ATOM 705 C C . ILE A 1 92 ? 2.346 -9.961 -12.352 1 96.25 92 ILE A C 1
ATOM 707 O O . ILE A 1 92 ? 2.555 -10.305 -13.516 1 96.25 92 ILE A O 1
ATOM 711 N N . LEU A 1 93 ? 1.223 -10.141 -11.648 1 93.19 93 LEU A N 1
ATOM 712 C CA . LEU A 1 93 ? 0.124 -10.875 -12.266 1 93.19 93 LEU A CA 1
ATOM 713 C C . LEU A 1 93 ? -1.129 -10.008 -12.352 1 93.19 93 LEU A C 1
ATOM 715 O O . LEU A 1 93 ? -1.338 -9.125 -11.516 1 93.19 93 LEU A O 1
ATOM 719 N N . ARG A 1 94 ? -1.861 -10.312 -13.367 1 91.25 94 ARG A N 1
ATOM 720 C CA . ARG A 1 94 ? -3.232 -9.82 -13.438 1 91.25 94 ARG A CA 1
ATOM 721 C C . ARG A 1 94 ? -4.234 -10.953 -13.281 1 91.25 94 ARG A C 1
ATOM 723 O O . ARG A 1 94 ? -4.172 -11.953 -14 1 91.25 94 ARG A O 1
ATOM 730 N N . VAL A 1 95 ? -5.047 -10.828 -12.32 1 87.31 95 VAL A N 1
ATOM 731 C CA . VAL A 1 95 ? -6.098 -11.812 -12.078 1 87.31 95 VAL A CA 1
ATOM 732 C C . VAL A 1 95 ? -7.461 -11.211 -12.414 1 87.31 95 VAL A C 1
ATOM 734 O O . VAL A 1 95 ? -7.824 -10.156 -11.883 1 87.31 95 VAL A O 1
ATOM 737 N N . SER A 1 96 ? -8.086 -11.844 -13.336 1 83.62 96 SER A N 1
ATOM 738 C CA . SER A 1 96 ? -9.43 -11.398 -13.695 1 83.62 96 SER A CA 1
ATOM 739 C C . SER A 1 96 ? -10.477 -12.43 -13.273 1 83.62 96 SER A C 1
ATOM 741 O O . SER A 1 96 ? -10.258 -13.633 -13.414 1 83.62 96 SER A O 1
ATOM 743 N N . LEU A 1 97 ? -11.453 -11.953 -12.641 1 76.25 97 LEU A N 1
ATOM 744 C CA . LEU A 1 97 ? -12.531 -12.828 -12.195 1 76.25 97 LEU A CA 1
ATOM 745 C C . LEU A 1 97 ? -13.898 -12.25 -12.562 1 76.25 97 LEU A C 1
ATOM 747 O O . LEU A 1 97 ? -14.109 -11.039 -12.461 1 76.25 97 LEU A O 1
ATOM 751 N N . MET A 1 98 ? -14.711 -13.047 -13.188 1 75.94 98 MET A N 1
ATOM 752 C CA . MET A 1 98 ? -16.078 -12.648 -13.477 1 75.94 98 MET A CA 1
ATOM 753 C C . MET A 1 98 ? -17 -12.938 -12.289 1 75.94 98 MET A C 1
ATOM 755 O O . MET A 1 98 ? -17.047 -14.07 -11.805 1 75.94 98 MET A O 1
ATOM 759 N N . TRP A 1 99 ? -17.469 -11.883 -11.727 1 69.19 99 TRP A N 1
ATOM 760 C CA . TRP A 1 99 ? -18.391 -12.031 -10.602 1 69.19 99 TRP A CA 1
ATOM 761 C C . TRP A 1 99 ? -19.688 -11.273 -10.844 1 69.19 99 TRP A C 1
ATOM 763 O O . TRP A 1 99 ? -19.688 -10.039 -10.93 1 69.19 99 TRP A O 1
ATOM 773 N N . ARG A 1 100 ? -20.734 -12.047 -10.891 1 76 100 ARG A N 1
ATOM 774 C CA . ARG A 1 100 ? -22.078 -11.492 -11.078 1 76 100 ARG A CA 1
ATOM 775 C C . ARG A 1 100 ? -22.125 -10.594 -12.305 1 76 100 ARG A C 1
ATOM 777 O O . ARG A 1 100 ? -22.609 -9.461 -12.234 1 76 100 ARG A O 1
ATOM 784 N N . GLY A 1 101 ? -21.469 -11.016 -13.297 1 73.06 101 GLY A N 1
ATOM 785 C CA . GLY A 1 101 ? -21.562 -10.281 -14.547 1 73.06 101 GLY A CA 1
ATOM 786 C C . GLY A 1 101 ? -20.562 -9.141 -14.641 1 73.06 101 GLY A C 1
ATOM 787 O O . GLY A 1 101 ? -20.531 -8.414 -15.641 1 73.06 101 GLY A O 1
ATOM 788 N N . ARG A 1 102 ? -19.812 -8.977 -13.539 1 78.81 102 ARG A N 1
ATOM 789 C CA . ARG A 1 102 ? -18.812 -7.922 -13.539 1 78.81 102 ARG A CA 1
ATOM 790 C C . ARG A 1 102 ? -17.406 -8.508 -13.523 1 78.81 102 ARG A C 1
ATOM 792 O O . ARG A 1 102 ? -17.156 -9.531 -12.883 1 78.81 102 ARG A O 1
ATOM 799 N N . ASN A 1 103 ? -16.609 -7.871 -14.367 1 78.06 103 ASN A N 1
ATOM 800 C CA . ASN A 1 103 ? -15.203 -8.281 -14.438 1 78.06 103 ASN A CA 1
ATOM 801 C C . ASN A 1 103 ? -14.359 -7.57 -13.383 1 78.06 103 ASN A C 1
ATOM 803 O O . ASN A 1 103 ? -14.289 -6.34 -13.367 1 78.06 103 ASN A O 1
ATOM 807 N N . PHE A 1 104 ? -13.828 -8.359 -12.445 1 80 104 PHE A N 1
ATOM 808 C CA . PHE A 1 104 ? -12.938 -7.812 -11.43 1 80 104 PHE A CA 1
ATOM 809 C C . PHE A 1 104 ? -11.477 -8.055 -11.797 1 80 104 PHE A C 1
ATOM 811 O O . PHE A 1 104 ? -11.117 -9.156 -12.234 1 80 104 PHE A O 1
ATOM 818 N N . ARG A 1 105 ? -10.781 -7.02 -11.742 1 87.25 105 ARG A N 1
ATOM 819 C CA . ARG A 1 105 ? -9.359 -7.121 -12.055 1 87.25 105 ARG A CA 1
ATOM 820 C C . ARG A 1 105 ? -8.5 -6.777 -10.836 1 87.25 105 ARG A C 1
ATOM 822 O O . ARG A 1 105 ? -8.703 -5.742 -10.203 1 87.25 105 ARG A O 1
ATOM 829 N N . VAL A 1 106 ? -7.598 -7.703 -10.555 1 90.44 106 VAL A N 1
ATOM 830 C CA . VAL A 1 106 ? -6.676 -7.512 -9.445 1 90.44 106 VAL A CA 1
ATOM 831 C C . VAL A 1 106 ? -5.238 -7.68 -9.93 1 90.44 106 VAL A C 1
ATOM 833 O O . VAL A 1 106 ? -4.922 -8.641 -10.641 1 90.44 106 VAL A O 1
ATOM 836 N N . LEU A 1 107 ? -4.461 -6.688 -9.617 1 94.19 107 LEU A N 1
ATOM 837 C CA . LEU A 1 107 ? -3.033 -6.816 -9.875 1 94.19 107 LEU A CA 1
ATOM 838 C C . LEU A 1 107 ? -2.293 -7.273 -8.625 1 94.19 107 LEU A C 1
ATOM 840 O O . LEU A 1 107 ? -2.566 -6.785 -7.523 1 94.19 107 LEU A O 1
ATOM 844 N N . LYS A 1 108 ? -1.483 -8.273 -8.852 1 94.31 108 LYS A N 1
ATOM 845 C CA . LYS A 1 108 ? -0.735 -8.828 -7.73 1 94.31 108 LYS A CA 1
ATOM 846 C C . LYS A 1 108 ? 0.767 -8.773 -7.992 1 94.31 108 LYS A C 1
ATOM 848 O O . LYS A 1 108 ? 1.216 -9 -9.117 1 94.31 108 LYS A O 1
ATOM 853 N N . TYR A 1 109 ? 1.5 -8.539 -6.926 1 96.81 109 TYR A N 1
ATOM 854 C CA . TYR A 1 109 ? 2.955 -8.438 -6.945 1 96.81 109 TYR A CA 1
ATOM 855 C C . TYR A 1 109 ? 3.584 -9.453 -5.996 1 96.81 109 TYR A C 1
ATOM 857 O O . TYR A 1 109 ? 3.283 -9.461 -4.801 1 96.81 109 TYR A O 1
ATOM 865 N N . PHE A 1 110 ? 4.477 -10.336 -6.57 1 96.75 110 PHE A N 1
ATOM 866 C CA . PHE A 1 110 ? 5.113 -11.406 -5.812 1 96.75 110 PHE A CA 1
ATOM 867 C C . PHE A 1 110 ? 6.633 -11.258 -5.844 1 96.75 110 PHE A C 1
ATOM 869 O O . PHE A 1 110 ? 7.191 -10.734 -6.809 1 96.75 110 PHE A O 1
ATOM 876 N N . THR A 1 111 ? 7.246 -11.711 -4.797 1 96.88 111 THR A N 1
ATOM 877 C CA . THR A 1 111 ? 8.703 -11.812 -4.734 1 96.88 111 THR A CA 1
ATOM 878 C C . THR A 1 111 ? 9.133 -13.172 -4.203 1 96.88 111 THR A C 1
ATOM 880 O O . THR A 1 111 ? 8.32 -13.898 -3.619 1 96.88 111 THR A O 1
ATOM 883 N N . ARG A 1 112 ? 10.383 -13.516 -4.461 1 95.31 112 ARG A N 1
ATOM 884 C CA . ARG A 1 112 ? 10.883 -14.805 -4.004 1 95.31 112 ARG A CA 1
ATOM 885 C C . ARG A 1 112 ? 11.367 -14.727 -2.561 1 95.31 112 ARG A C 1
ATOM 887 O O . ARG A 1 112 ? 11.414 -15.742 -1.86 1 95.31 112 ARG A O 1
ATOM 894 N N . SER A 1 113 ? 11.695 -13.57 -2.121 1 92 113 SER A N 1
ATOM 895 C CA . SER A 1 113 ? 12.289 -13.406 -0.798 1 92 113 SER A CA 1
ATOM 896 C C . SER A 1 113 ? 11.219 -13.125 0.255 1 92 113 SER A C 1
ATOM 898 O O . SER A 1 113 ? 10.25 -12.414 -0.011 1 92 113 SER A O 1
ATOM 900 N N . LEU A 1 114 ? 11.477 -13.633 1.469 1 88.62 114 LEU A N 1
ATOM 901 C CA . LEU A 1 114 ? 10.594 -13.352 2.594 1 88.62 114 LEU A CA 1
ATOM 902 C C . LEU A 1 114 ? 10.922 -11.992 3.211 1 88.62 114 LEU A C 1
ATOM 904 O O . LEU A 1 114 ? 10.039 -11.32 3.754 1 88.62 114 LEU A O 1
ATOM 908 N N . GLU A 1 115 ? 12.188 -11.586 3.045 1 83.31 115 GLU A N 1
ATOM 909 C CA . GLU A 1 115 ? 12.633 -10.453 3.852 1 83.31 115 GLU A CA 1
ATOM 910 C C . GLU A 1 115 ? 13.016 -9.266 2.973 1 83.31 115 GLU A C 1
ATOM 912 O O . GLU A 1 115 ? 12.781 -8.117 3.346 1 83.31 115 GLU A O 1
ATOM 917 N N . ASP A 1 116 ? 13.414 -9.617 1.8 1 83.44 116 ASP A N 1
ATOM 918 C CA . ASP A 1 116 ? 14 -8.555 0.991 1 83.44 116 ASP A CA 1
ATOM 919 C C . ASP A 1 116 ? 12.961 -7.934 0.058 1 83.44 116 ASP A C 1
ATOM 921 O O . ASP A 1 116 ? 12.039 -8.617 -0.392 1 83.44 116 ASP A O 1
ATOM 925 N N . GLU A 1 117 ? 13.18 -6.648 -0.085 1 86 117 GLU A N 1
ATOM 926 C CA . GLU A 1 117 ? 12.391 -5.961 -1.101 1 86 117 GLU A CA 1
ATOM 927 C C . GLU A 1 117 ? 13.023 -6.094 -2.48 1 86 117 GLU A C 1
ATOM 929 O O . GLU A 1 117 ? 14.25 -6.195 -2.598 1 86 117 GLU A O 1
ATOM 934 N N . ASP A 1 118 ? 12.227 -6.188 -3.424 1 92.88 118 ASP A N 1
ATOM 935 C CA . ASP A 1 118 ? 12.688 -6.117 -4.805 1 92.88 118 ASP A CA 1
ATOM 936 C C . ASP A 1 118 ? 12.414 -4.742 -5.41 1 92.88 118 ASP A C 1
ATOM 938 O O . ASP A 1 118 ? 11.289 -4.453 -5.82 1 92.88 118 ASP A O 1
ATOM 942 N N . GLN A 1 119 ? 13.484 -3.984 -5.535 1 91.94 119 GLN A N 1
ATOM 943 C CA . GLN A 1 119 ? 13.312 -2.594 -5.938 1 91.94 119 GLN A CA 1
ATOM 944 C C . GLN A 1 119 ? 12.758 -2.494 -7.355 1 91.94 119 GLN A C 1
ATOM 946 O O . GLN A 1 119 ? 11.812 -1.739 -7.605 1 91.94 119 GLN A O 1
ATOM 951 N N . LEU A 1 120 ? 13.328 -3.287 -8.195 1 93.5 120 LEU A N 1
ATOM 952 C CA . LEU A 1 120 ? 12.898 -3.238 -9.594 1 93.5 120 LEU A CA 1
ATOM 953 C C . LEU A 1 120 ? 11.438 -3.664 -9.719 1 93.5 120 LEU A C 1
ATOM 955 O O . LEU A 1 120 ? 10.633 -2.961 -10.336 1 93.5 120 LEU A O 1
ATOM 959 N N . GLY A 1 121 ? 11.141 -4.82 -9.148 1 95.75 121 GLY A N 1
ATOM 960 C CA . GLY A 1 121 ? 9.781 -5.316 -9.211 1 95.75 121 GLY A CA 1
ATOM 961 C C . GLY A 1 121 ? 8.766 -4.348 -8.633 1 95.75 121 GLY A C 1
ATOM 962 O O . GLY A 1 121 ? 7.691 -4.148 -9.203 1 95.75 121 GLY A O 1
ATOM 963 N N . PHE A 1 122 ? 9.195 -3.719 -7.57 1 96.06 122 PHE A N 1
ATOM 964 C CA . PHE A 1 122 ? 8.273 -2.789 -6.93 1 96.06 122 PHE A CA 1
ATOM 965 C C . PHE A 1 122 ? 7.996 -1.591 -7.828 1 96.06 122 PHE A C 1
ATOM 967 O O . PHE A 1 122 ? 6.848 -1.17 -7.98 1 96.06 122 PHE A O 1
ATOM 974 N N . TRP A 1 123 ? 9.023 -1.022 -8.344 1 95.12 123 TRP A N 1
ATOM 975 C CA . TRP A 1 123 ? 8.812 0.187 -9.133 1 95.12 123 TRP A CA 1
ATOM 976 C C . TRP A 1 123 ? 8 -0.113 -10.383 1 95.12 123 TRP A C 1
ATOM 978 O O . TRP A 1 123 ? 7.188 0.709 -10.812 1 95.12 123 TRP A O 1
ATOM 988 N N . LYS A 1 124 ? 8.148 -1.271 -10.977 1 96.19 124 LYS A N 1
ATOM 989 C CA . LYS A 1 124 ? 7.32 -1.671 -12.109 1 96.19 124 LYS A CA 1
ATOM 990 C C . LYS A 1 124 ? 5.859 -1.826 -11.695 1 96.19 124 LYS A C 1
ATOM 992 O O . LYS A 1 124 ? 4.957 -1.378 -12.406 1 96.19 124 LYS A O 1
ATOM 997 N N . PHE A 1 125 ? 5.703 -2.395 -10.586 1 96.94 125 PHE A N 1
ATOM 998 C CA . PHE A 1 125 ? 4.355 -2.574 -10.07 1 96.94 125 PHE A CA 1
ATOM 999 C C . PHE A 1 125 ? 3.709 -1.229 -9.758 1 96.94 125 PHE A C 1
ATOM 1001 O O . PHE A 1 125 ? 2.547 -1 -10.102 1 96.94 125 PHE A O 1
ATOM 1008 N N . ARG A 1 126 ? 4.492 -0.391 -9.133 1 95.25 126 ARG A N 1
ATOM 1009 C CA . ARG A 1 126 ? 4.004 0.935 -8.773 1 95.25 126 ARG A CA 1
ATOM 1010 C C . ARG A 1 126 ? 3.592 1.727 -10.008 1 95.25 126 ARG A C 1
ATOM 1012 O O . ARG A 1 126 ? 2.566 2.41 -10 1 95.25 126 ARG A O 1
ATOM 1019 N N . GLU A 1 127 ? 4.348 1.584 -11.055 1 93.69 127 GLU A N 1
ATOM 1020 C CA . GLU A 1 127 ? 4.016 2.271 -12.297 1 93.69 127 GLU A CA 1
ATOM 1021 C C . GLU A 1 127 ? 2.727 1.726 -12.906 1 93.69 127 GLU A C 1
ATOM 1023 O O . GLU A 1 127 ? 1.887 2.49 -13.383 1 93.69 127 GLU A O 1
ATOM 1028 N N . LEU A 1 128 ? 2.564 0.442 -12.805 1 94.25 128 LEU A N 1
ATOM 1029 C CA . LEU A 1 128 ? 1.385 -0.207 -13.359 1 94.25 128 LEU A CA 1
ATOM 1030 C C . LEU A 1 128 ? 0.138 0.142 -12.555 1 94.25 128 LEU A C 1
ATOM 1032 O O . LEU A 1 128 ? -0.979 0.074 -13.07 1 94.25 128 LEU A O 1
ATOM 1036 N N . THR A 1 129 ? 0.34 0.506 -11.258 1 93.56 129 THR A N 1
ATOM 1037 C CA . THR A 1 129 ? -0.792 0.756 -10.375 1 93.56 129 THR A CA 1
ATOM 1038 C C . THR A 1 129 ? -0.871 2.232 -10 1 93.56 129 THR A C 1
ATOM 1040 O O . THR A 1 129 ? -1.467 2.59 -8.984 1 93.56 129 THR A O 1
ATOM 1043 N N . ALA A 1 130 ? -0.33 3.004 -10.742 1 90.5 130 ALA A N 1
ATOM 1044 C CA . ALA A 1 130 ? -0.222 4.426 -10.438 1 90.5 130 ALA A CA 1
ATOM 1045 C C . ALA A 1 130 ? -1.6 5.055 -10.242 1 90.5 130 ALA A C 1
ATOM 1047 O O . ALA A 1 130 ? -1.79 5.898 -9.367 1 90.5 130 ALA A O 1
ATOM 1048 N N . ASP A 1 131 ? -2.598 4.551 -10.906 1 88.06 131 ASP A N 1
ATOM 1049 C CA . ASP A 1 131 ? -3.895 5.223 -10.914 1 88.06 131 ASP A CA 1
ATOM 1050 C C . ASP A 1 131 ? -4.887 4.504 -10 1 88.06 131 ASP A C 1
ATOM 1052 O O . ASP A 1 131 ? -6.059 4.879 -9.938 1 88.06 131 ASP A O 1
ATOM 1056 N N . THR A 1 132 ? -4.652 3.504 -9.305 1 86.06 132 THR A N 1
ATOM 1057 C CA . THR A 1 132 ? -5.613 2.756 -8.508 1 86.06 132 THR A CA 1
ATOM 1058 C C . THR A 1 132 ? -5.18 2.711 -7.043 1 86.06 132 THR A C 1
ATOM 1060 O O . THR A 1 132 ? -6.016 2.562 -6.148 1 86.06 132 THR A O 1
ATOM 1063 N N . GLY A 1 133 ? -4.055 2.961 -6.621 1 85.88 133 GLY A N 1
ATOM 1064 C CA . GLY A 1 133 ? -3.504 2.695 -5.301 1 85.88 133 GLY A CA 1
ATOM 1065 C C . GLY A 1 133 ? -3.191 1.229 -5.066 1 85.88 133 GLY A C 1
ATOM 1066 O O . GLY A 1 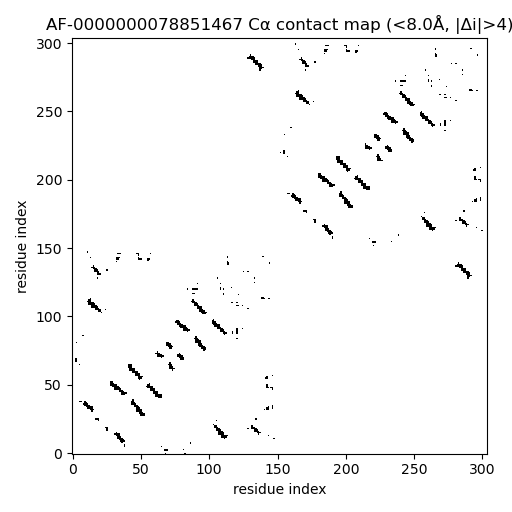133 ? -3.656 0.365 -5.812 1 85.88 133 GLY A O 1
ATOM 1067 N N . LEU A 1 134 ? -2.492 0.974 -4.023 1 90.62 134 LEU A N 1
ATOM 1068 C CA . LEU A 1 134 ? -2.105 -0.412 -3.789 1 90.62 134 LEU A CA 1
ATOM 1069 C C . LEU A 1 134 ? -1.824 -0.653 -2.309 1 90.62 134 LEU A C 1
ATOM 1071 O O . LEU A 1 134 ? -1.591 0.294 -1.555 1 90.62 134 LEU A O 1
ATOM 1075 N N . TYR A 1 135 ? -1.99 -1.936 -1.939 1 91 135 TYR A N 1
ATOM 1076 C CA . TYR A 1 135 ? -1.621 -2.408 -0.61 1 91 135 TYR A CA 1
ATOM 1077 C C . TYR A 1 135 ? -0.339 -3.23 -0.659 1 91 135 TYR A C 1
ATOM 1079 O O . TYR A 1 135 ? -0.169 -4.074 -1.543 1 91 135 TYR A O 1
ATOM 1087 N N . LEU A 1 136 ? 0.554 -2.885 0.225 1 92.12 136 LEU A N 1
ATOM 1088 C CA . LEU A 1 136 ? 1.763 -3.68 0.41 1 92.12 136 LEU A CA 1
ATOM 1089 C C . LEU A 1 136 ? 1.731 -4.414 1.746 1 92.12 136 LEU A C 1
ATOM 1091 O O . LEU A 1 136 ? 1.499 -3.801 2.791 1 92.12 136 LEU A O 1
ATOM 1095 N N . ALA A 1 137 ? 2.014 -5.648 1.689 1 91.06 137 ALA A N 1
ATOM 1096 C CA . ALA A 1 137 ? 1.875 -6.523 2.852 1 91.06 137 ALA A CA 1
ATOM 1097 C C . ALA A 1 137 ? 3.053 -6.355 3.807 1 91.06 137 ALA A C 1
ATOM 1099 O O . ALA A 1 137 ? 4.133 -5.918 3.4 1 91.06 137 ALA A O 1
ATOM 1100 N N . ALA A 1 138 ? 2.775 -6.746 5.027 1 89.06 138 ALA A N 1
ATOM 1101 C CA . ALA A 1 138 ? 3.834 -6.785 6.035 1 89.06 138 ALA A CA 1
ATOM 1102 C C . ALA A 1 138 ? 4.84 -7.895 5.73 1 89.06 138 ALA A C 1
ATOM 1104 O O . ALA A 1 138 ? 4.52 -8.852 5.027 1 89.06 138 ALA A O 1
ATOM 1105 N N . ARG A 1 139 ? 6.012 -7.715 6.031 1 88.31 139 ARG A N 1
ATOM 1106 C CA . ARG A 1 139 ? 7.062 -8.727 5.945 1 88.31 139 ARG A CA 1
ATOM 1107 C C . ARG A 1 139 ? 7.402 -9.281 7.328 1 88.31 139 ARG A C 1
ATOM 1109 O O . ARG A 1 139 ? 7.367 -8.555 8.32 1 88.31 139 ARG A O 1
ATOM 1116 N N . PRO A 1 140 ? 7.699 -10.508 7.199 1 76 140 PRO A N 1
ATOM 1117 C CA . PRO A 1 140 ? 7.824 -11.477 6.105 1 76 140 PRO A CA 1
ATOM 1118 C C . PRO A 1 140 ? 6.484 -12.062 5.676 1 76 140 PRO A C 1
ATOM 1120 O O . PRO A 1 140 ? 6.379 -12.648 4.598 1 76 140 PRO A O 1
ATOM 1123 N N . GLY A 1 141 ? 5.375 -11.891 6.434 1 82.75 141 GLY A N 1
ATOM 1124 C CA . GLY A 1 141 ? 4.145 -12.648 6.277 1 82.75 141 GLY A CA 1
ATOM 1125 C C . GLY A 1 141 ? 4.188 -14.008 6.957 1 82.75 141 GLY A C 1
ATOM 1126 O O . GLY A 1 141 ? 4.809 -14.938 6.449 1 82.75 141 GLY A O 1
ATOM 1127 N N . ARG A 1 142 ? 3.617 -14.117 7.863 1 88 142 ARG A N 1
ATOM 1128 C CA . ARG A 1 142 ? 3.658 -15.273 8.758 1 88 142 ARG A CA 1
ATOM 1129 C C . ARG A 1 142 ? 3.25 -16.547 8.016 1 88 142 ARG A C 1
ATOM 1131 O O . ARG A 1 142 ? 3.9 -17.578 8.156 1 88 142 ARG A O 1
ATOM 1138 N N . CYS A 1 143 ? 2.281 -16.422 7.223 1 94.25 143 CYS A N 1
ATOM 1139 C CA . CYS A 1 143 ? 1.771 -17.609 6.547 1 94.25 143 CYS A CA 1
ATOM 1140 C C . CYS A 1 143 ? 2.664 -18 5.371 1 94.25 143 CYS A C 1
ATOM 1142 O O . CYS A 1 143 ? 2.781 -19.188 5.039 1 94.25 143 CYS A O 1
ATOM 1144 N N . ALA A 1 144 ? 3.221 -17.047 4.727 1 94.5 144 ALA A N 1
ATOM 1145 C CA . ALA A 1 144 ? 4.203 -17.328 3.686 1 94.5 144 ALA A CA 1
ATOM 1146 C C . ALA A 1 144 ? 5.406 -18.078 4.258 1 94.5 144 ALA A C 1
ATOM 1148 O O . ALA A 1 144 ? 5.934 -19 3.625 1 94.5 144 ALA A O 1
ATOM 1149 N N . GLU A 1 145 ? 5.812 -17.641 5.406 1 93.12 145 GLU A N 1
ATOM 1150 C CA . GLU A 1 145 ? 6.918 -18.312 6.082 1 93.12 145 GLU A CA 1
ATOM 1151 C C . GLU A 1 145 ? 6.582 -19.766 6.379 1 93.12 145 GLU A C 1
ATOM 1153 O O . GLU A 1 145 ? 7.414 -20.656 6.18 1 93.12 145 GLU A O 1
ATOM 1158 N N . LEU A 1 146 ? 5.422 -20 6.824 1 93 146 LEU A N 1
ATOM 1159 C CA . LEU A 1 146 ? 4.965 -21.359 7.113 1 93 146 LEU A CA 1
ATOM 1160 C C . LEU A 1 146 ? 4.984 -22.219 5.852 1 93 146 LEU A C 1
ATOM 1162 O O . LEU A 1 146 ? 5.402 -23.375 5.895 1 93 146 LEU A O 1
ATOM 1166 N N . LEU A 1 147 ? 4.535 -21.641 4.789 1 94.5 147 LEU A N 1
ATOM 1167 C CA . LEU A 1 147 ? 4.539 -22.359 3.516 1 94.5 147 LEU A CA 1
ATOM 1168 C C . LEU A 1 147 ? 5.953 -22.75 3.115 1 94.5 147 LEU A C 1
ATOM 1170 O O . LEU A 1 147 ? 6.184 -23.875 2.674 1 94.5 147 LEU A O 1
ATOM 1174 N N . LYS A 1 148 ? 6.84 -21.875 3.281 1 89.94 148 LYS A N 1
ATOM 1175 C CA . LYS A 1 148 ? 8.227 -22.125 2.912 1 89.94 148 LYS A CA 1
ATOM 1176 C C . LYS A 1 148 ? 8.836 -23.203 3.805 1 89.94 148 LYS A C 1
ATOM 1178 O O . LYS A 1 148 ? 9.617 -24.047 3.338 1 89.94 148 LYS A O 1
ATOM 1183 N N . GLU A 1 149 ? 8.5 -23.234 5.047 1 85.25 149 GLU A N 1
ATOM 1184 C CA . GLU A 1 149 ? 9.008 -24.219 5.992 1 85.25 149 GLU A CA 1
ATOM 1185 C C . GLU A 1 149 ? 8.469 -25.625 5.68 1 85.25 149 GLU A C 1
ATOM 1187 O O . GLU A 1 149 ? 9.148 -26.625 5.918 1 85.25 149 GLU A O 1
ATOM 1192 N N . GLU A 1 150 ? 7.258 -25.641 5.223 1 80.75 150 GLU A N 1
ATOM 1193 C CA . GLU A 1 150 ? 6.656 -26.922 4.891 1 80.75 150 GLU A CA 1
ATOM 1194 C C . GLU A 1 150 ? 7.305 -27.531 3.65 1 80.75 150 GLU A C 1
ATOM 1196 O O . GLU A 1 150 ? 7.184 -28.734 3.408 1 80.75 150 GLU A O 1
ATOM 1201 N N . LEU A 1 151 ? 7.926 -26.656 2.852 1 73.56 151 LEU A N 1
ATOM 1202 C CA . LEU A 1 151 ? 8.57 -27.125 1.628 1 73.56 151 LEU A CA 1
ATOM 1203 C C . LEU A 1 151 ? 9.953 -27.688 1.925 1 73.56 151 LEU A C 1
ATOM 1205 O O . LEU A 1 151 ? 10.523 -28.406 1.101 1 73.56 151 LEU A O 1
ATOM 1209 N N . ILE A 1 152 ? 10.508 -27.281 3.006 1 59.28 152 ILE A N 1
ATOM 1210 C CA . ILE A 1 152 ? 11.781 -27.844 3.434 1 59.28 152 ILE A CA 1
ATOM 1211 C C . ILE A 1 152 ? 11.531 -29.031 4.367 1 59.28 152 ILE A C 1
ATOM 1213 O O . ILE A 1 152 ? 10.625 -28.984 5.207 1 59.28 152 ILE A O 1
ATOM 1217 N N . MET B 1 1 ? 15.891 13.719 18.422 1 40.28 1 MET B N 1
ATOM 1218 C CA . MET B 1 1 ? 15.133 14.055 17.219 1 40.28 1 MET B CA 1
ATOM 1219 C C . MET B 1 1 ? 15.422 15.492 16.781 1 40.28 1 MET B C 1
ATOM 1221 O O . MET B 1 1 ? 15.5 16.391 17.609 1 40.28 1 MET B O 1
ATOM 1225 N N . GLU B 1 2 ? 16.109 15.648 15.797 1 52.16 2 GLU B N 1
ATOM 1226 C CA . GLU B 1 2 ? 16.422 17 15.359 1 52.16 2 GLU B CA 1
ATOM 1227 C C . GLU B 1 2 ? 15.172 17.875 15.305 1 52.16 2 GLU B C 1
ATOM 1229 O O . GLU B 1 2 ? 14.078 17.375 15.055 1 52.16 2 GLU B O 1
ATOM 1234 N N . GLU B 1 3 ? 15.148 18.969 15.867 1 61.81 3 GLU B N 1
ATOM 1235 C CA . GLU B 1 3 ? 14.062 19.953 15.906 1 61.81 3 GLU B CA 1
ATOM 1236 C C . GLU B 1 3 ? 13.5 20.203 14.508 1 61.81 3 GLU B C 1
ATOM 1238 O O . GLU B 1 3 ? 14.258 20.344 13.547 1 61.81 3 GLU B O 1
ATOM 1243 N N . LEU B 1 4 ? 12.297 20.016 14.289 1 74.69 4 LEU B N 1
ATOM 1244 C CA . LEU B 1 4 ? 11.609 20.266 13.031 1 74.69 4 LEU B CA 1
ATOM 1245 C C . LEU B 1 4 ? 11.758 21.734 12.617 1 74.69 4 LEU B C 1
ATOM 1247 O O . LEU B 1 4 ? 11.586 22.625 13.438 1 74.69 4 LEU B O 1
ATOM 1251 N N . ASP B 1 5 ? 12.328 21.938 11.5 1 80.5 5 ASP B N 1
ATOM 1252 C CA . ASP B 1 5 ? 12.344 23.281 10.93 1 80.5 5 ASP B CA 1
ATOM 1253 C C . ASP B 1 5 ? 10.969 23.672 10.398 1 80.5 5 ASP B C 1
ATOM 1255 O O . ASP B 1 5 ? 10.602 23.312 9.281 1 80.5 5 ASP B O 1
ATOM 1259 N N . ARG B 1 6 ? 10.32 24.453 11.109 1 76.69 6 ARG B N 1
ATOM 1260 C CA . ARG B 1 6 ? 8.93 24.797 10.828 1 76.69 6 ARG B CA 1
ATOM 1261 C C . ARG B 1 6 ? 8.805 25.594 9.539 1 76.69 6 ARG B C 1
ATOM 1263 O O . ARG B 1 6 ? 7.793 25.516 8.844 1 76.69 6 ARG B O 1
ATOM 1270 N N . GLN B 1 7 ? 9.727 26.359 9.258 1 79.38 7 GLN B N 1
ATOM 1271 C CA . GLN B 1 7 ? 9.648 27.188 8.062 1 79.38 7 GLN B CA 1
ATOM 1272 C C . GLN B 1 7 ? 9.789 26.359 6.793 1 79.38 7 GLN B C 1
ATOM 1274 O O . GLN B 1 7 ? 9.219 26.703 5.758 1 79.38 7 GLN B O 1
ATOM 1279 N N . LYS B 1 8 ? 10.453 25.219 6.973 1 87.88 8 LYS B N 1
ATOM 1280 C CA . LYS B 1 8 ? 10.727 24.422 5.781 1 87.88 8 LYS B CA 1
ATOM 1281 C C . LYS B 1 8 ? 9.586 23.453 5.5 1 87.88 8 LYS B C 1
ATOM 1283 O O . LYS B 1 8 ? 9.453 22.953 4.383 1 87.88 8 LYS B O 1
ATOM 1288 N N . ILE B 1 9 ? 8.758 23.219 6.441 1 88.44 9 ILE B N 1
ATOM 1289 C CA . ILE B 1 9 ? 7.723 22.219 6.293 1 88.44 9 ILE B CA 1
ATOM 1290 C C . ILE B 1 9 ? 6.496 22.828 5.617 1 88.44 9 ILE B C 1
ATOM 1292 O O . ILE B 1 9 ? 5.617 22.094 5.141 1 88.44 9 ILE B O 1
ATOM 1296 N N . GLY B 1 10 ? 6.469 24.125 5.582 1 88.38 10 GLY B N 1
ATOM 1297 C CA . GLY B 1 10 ? 5.328 24.797 4.98 1 88.38 10 GLY B CA 1
ATOM 1298 C C . GLY B 1 10 ? 5.137 24.453 3.516 1 88.38 10 GLY B C 1
ATOM 1299 O O . GLY B 1 10 ? 6.055 23.953 2.867 1 88.38 10 GLY B O 1
ATOM 1300 N N . GLY B 1 11 ? 3.811 24.688 3.051 1 92.69 11 GLY B N 1
ATOM 1301 C CA . GLY B 1 11 ? 3.508 24.453 1.648 1 92.69 11 GLY B CA 1
ATOM 1302 C C . GLY B 1 11 ? 2.678 23.203 1.417 1 92.69 11 GLY B C 1
ATOM 1303 O O . GLY B 1 11 ? 1.976 22.75 2.318 1 92.69 11 GLY B O 1
ATOM 1304 N N . PHE B 1 12 ? 2.746 22.75 0.191 1 94.94 12 PHE B N 1
ATOM 1305 C CA . PHE B 1 12 ? 1.877 21.672 -0.254 1 94.94 12 PHE B CA 1
ATOM 1306 C C . PHE B 1 12 ? 2.508 20.312 0.037 1 94.94 12 PHE B C 1
ATOM 1308 O O . PHE B 1 12 ? 3.711 20.125 -0.163 1 94.94 12 PHE B O 1
ATOM 1315 N N . TRP B 1 13 ? 1.649 19.406 0.499 1 95.44 13 TRP B N 1
ATOM 1316 C CA . TRP B 1 13 ? 2.014 18 0.707 1 95.44 13 TRP B CA 1
ATOM 1317 C C . TRP B 1 13 ? 0.883 17.078 0.271 1 95.44 13 TRP B C 1
ATOM 1319 O O . TRP B 1 13 ? -0.274 17.281 0.645 1 95.44 13 TRP B O 1
ATOM 1329 N N . ARG B 1 14 ? 1.181 16.078 -0.447 1 96.12 14 ARG B N 1
ATOM 1330 C CA . ARG B 1 14 ? 0.236 15.031 -0.819 1 96.12 14 ARG B CA 1
ATOM 1331 C C . ARG B 1 14 ? 0.435 13.781 0.037 1 96.12 14 ARG B C 1
ATOM 1333 O O . ARG B 1 14 ? 1.559 13.297 0.185 1 96.12 14 ARG B O 1
ATOM 1340 N N . GLU B 1 15 ? -0.633 13.32 0.589 1 95.38 15 GLU B N 1
ATOM 1341 C CA . GLU B 1 15 ? -0.515 12.047 1.286 1 95.38 15 GLU B CA 1
ATOM 1342 C C . GLU B 1 15 ? -0.414 10.891 0.3 1 95.38 15 GLU B C 1
ATOM 1344 O O . GLU B 1 15 ? -1.301 10.695 -0.535 1 95.38 15 GLU B O 1
ATOM 1349 N N . VAL B 1 16 ? 0.65 10.125 0.43 1 94.75 16 VAL B N 1
ATOM 1350 C CA . VAL B 1 16 ? 0.929 9.078 -0.545 1 94.75 16 VAL B CA 1
ATOM 1351 C C . VAL B 1 16 ? 0.724 7.707 0.096 1 94.75 16 VAL B C 1
ATOM 1353 O O . VAL B 1 16 ? 0.265 6.77 -0.562 1 94.75 16 VAL B O 1
ATOM 1356 N N . GLY B 1 17 ? 1.054 7.621 1.344 1 94.06 17 GLY B N 1
ATOM 1357 C CA . GLY B 1 17 ? 0.982 6.324 1.997 1 94.06 17 GLY B CA 1
ATOM 1358 C C . GLY B 1 17 ? 0.499 6.402 3.432 1 94.06 17 GLY B C 1
ATOM 1359 O O . GLY B 1 17 ? 0.731 7.402 4.117 1 94.06 17 GLY B O 1
ATOM 1360 N N . VAL B 1 18 ? -0.148 5.301 3.857 1 93.12 18 VAL B N 1
ATOM 1361 C CA . VAL B 1 18 ? -0.635 5.188 5.227 1 93.12 18 VAL B CA 1
ATOM 1362 C C . VAL B 1 18 ? -0.415 3.766 5.738 1 93.12 18 VAL B C 1
ATOM 1364 O O . VAL B 1 18 ? -0.604 2.797 4.996 1 93.12 18 VAL B O 1
ATOM 1367 N N . ALA B 1 19 ? -0.021 3.676 6.969 1 92.81 19 ALA B N 1
ATOM 1368 C CA . ALA B 1 19 ? 0.167 2.371 7.594 1 92.81 19 ALA B CA 1
ATOM 1369 C C . ALA B 1 19 ? -0.282 2.391 9.055 1 92.81 19 ALA B C 1
ATOM 1371 O O . ALA B 1 19 ? -0.059 3.375 9.766 1 92.81 19 ALA B O 1
ATOM 1372 N N . SER B 1 20 ? -0.974 1.316 9.406 1 89.44 20 SER B N 1
ATOM 1373 C CA . SER B 1 20 ? -1.416 1.166 10.789 1 89.44 20 SER B CA 1
ATOM 1374 C C . SER B 1 20 ? -1.638 -0.301 11.141 1 89.44 20 SER B C 1
ATOM 1376 O O . SER B 1 20 ? -1.833 -1.136 10.258 1 89.44 20 SER B O 1
ATOM 1378 N N . ASP B 1 21 ? -1.51 -0.587 12.398 1 81.25 21 ASP B N 1
ATOM 1379 C CA . ASP B 1 21 ? -1.83 -1.939 12.844 1 81.25 21 ASP B CA 1
ATOM 1380 C C . ASP B 1 21 ? -3.34 -2.158 12.891 1 81.25 21 ASP B C 1
ATOM 1382 O O . ASP B 1 21 ? -3.805 -3.293 13.031 1 81.25 21 ASP B O 1
ATOM 1386 N N . GLN B 1 22 ? -4.008 -1.063 12.734 1 73.69 22 GLN B N 1
ATOM 1387 C CA . GLN B 1 22 ? -5.465 -1.137 12.766 1 73.69 22 GLN B CA 1
ATOM 1388 C C . GLN B 1 22 ? -6.059 -0.972 11.375 1 73.69 22 GLN B C 1
ATOM 1390 O O . GLN B 1 22 ? -6.012 0.117 10.797 1 73.69 22 GLN B O 1
ATOM 1395 N N . SER B 1 23 ? -6.648 -2.014 10.812 1 66.69 23 SER B N 1
ATOM 1396 C CA . SER B 1 23 ? -7.145 -2.059 9.438 1 66.69 23 SER B CA 1
ATOM 1397 C C . SER B 1 23 ? -8.18 -0.964 9.188 1 66.69 23 SER B C 1
ATOM 1399 O O . SER B 1 23 ? -8.305 -0.472 8.062 1 66.69 23 SER B O 1
ATOM 1401 N N . LEU B 1 24 ? -8.844 -0.638 10.18 1 60.84 24 LEU B N 1
ATOM 1402 C CA . LEU B 1 24 ? -9.945 0.31 10.031 1 60.84 24 LEU B CA 1
ATOM 1403 C C . LEU B 1 24 ? -9.438 1.659 9.539 1 60.84 24 LEU B C 1
ATOM 1405 O O . LEU B 1 24 ? -10.148 2.373 8.828 1 60.84 24 LEU B O 1
ATOM 1409 N N . VAL B 1 25 ? -8.258 1.912 9.82 1 62.84 25 VAL B N 1
ATOM 1410 C CA . VAL B 1 25 ? -7.727 3.223 9.461 1 62.84 25 VAL B CA 1
ATOM 1411 C C . VAL B 1 25 ? -7.473 3.283 7.961 1 62.84 25 VAL B C 1
ATOM 1413 O O . VAL B 1 25 ? -7.598 4.348 7.344 1 62.84 25 VAL B O 1
ATOM 1416 N N . LEU B 1 26 ? -7.262 2.158 7.422 1 66.25 26 LEU B N 1
ATOM 1417 C CA . LEU B 1 26 ? -6.957 2.096 5.996 1 66.25 26 LEU B CA 1
ATOM 1418 C C . LEU B 1 26 ? -8.234 2.166 5.164 1 66.25 26 LEU B C 1
ATOM 1420 O O . LEU B 1 26 ? -8.188 2.492 3.977 1 66.25 26 LEU B O 1
ATOM 1424 N N . MET B 1 27 ? -9.281 1.93 5.871 1 65 27 MET B N 1
ATOM 1425 C CA . MET B 1 27 ? -10.57 1.894 5.184 1 65 27 MET B CA 1
ATOM 1426 C C . MET B 1 27 ? -11.414 3.107 5.551 1 65 27 MET B C 1
ATOM 1428 O O . MET B 1 27 ? -12.641 3.082 5.41 1 65 27 MET B O 1
ATOM 1432 N N . ALA B 1 28 ? -10.773 4.078 5.938 1 71.44 28 ALA B N 1
ATOM 1433 C CA . ALA B 1 28 ? -11.531 5.234 6.414 1 71.44 28 ALA B CA 1
ATOM 1434 C C . ALA B 1 28 ? -12.289 5.902 5.273 1 71.44 28 ALA B C 1
ATOM 1436 O O . ALA B 1 28 ? -11.742 6.113 4.191 1 71.44 28 ALA B O 1
ATOM 1437 N N . PRO B 1 29 ? -13.562 6.195 5.5 1 75.44 29 PRO B N 1
ATOM 1438 C CA . PRO B 1 29 ? -14.383 6.828 4.465 1 75.44 29 PRO B CA 1
ATOM 1439 C C . PRO B 1 29 ? -13.898 8.234 4.113 1 75.44 29 PRO B C 1
ATOM 1441 O O . PRO B 1 29 ? -14.172 8.734 3.018 1 75.44 29 PRO B O 1
ATOM 1444 N N . LYS B 1 30 ? -13.414 8.898 5.039 1 84.25 30 LYS B N 1
ATOM 1445 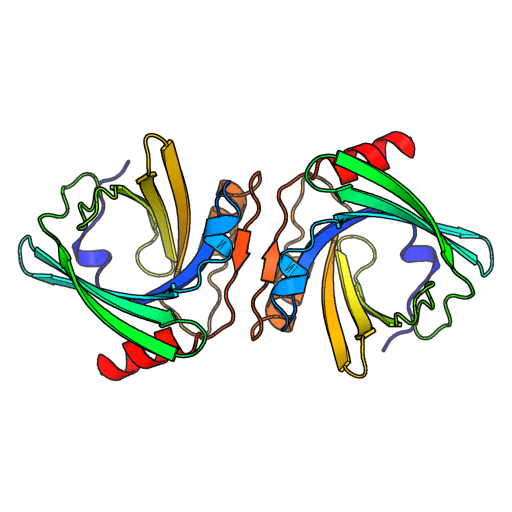C CA . LYS B 1 30 ? -12.844 10.227 4.824 1 84.25 30 LYS B CA 1
ATOM 1446 C C . LYS B 1 30 ? -11.32 10.188 4.895 1 84.25 30 LYS B C 1
ATOM 1448 O O . LYS B 1 30 ? -10.75 10.109 5.984 1 84.25 30 LYS B O 1
ATOM 1453 N N . ARG B 1 31 ? -10.719 10.289 3.764 1 87.31 31 ARG B N 1
ATOM 1454 C CA . ARG B 1 31 ? -9.273 10.109 3.68 1 87.31 31 ARG B CA 1
ATOM 1455 C C . ARG B 1 31 ? -8.586 11.414 3.299 1 87.31 31 ARG B C 1
ATOM 1457 O O . ARG B 1 31 ? -9.07 12.156 2.441 1 87.31 31 ARG B O 1
ATOM 1464 N N . VAL B 1 32 ? -7.551 11.609 3.977 1 90.94 32 VAL B N 1
ATOM 1465 C CA . VAL B 1 32 ? -6.73 12.766 3.627 1 90.94 32 VAL B CA 1
ATOM 1466 C C . VAL B 1 32 ? -5.996 12.5 2.314 1 90.94 32 VAL B C 1
ATOM 1468 O O . VAL B 1 32 ? -5.422 11.43 2.123 1 90.94 32 VAL B O 1
ATOM 1471 N N . GLU B 1 33 ? -5.957 13.508 1.413 1 93.38 33 GLU B N 1
ATOM 1472 C CA . GLU B 1 33 ? -5.203 13.352 0.174 1 93.38 33 GLU B CA 1
ATOM 1473 C C . GLU B 1 33 ? -4.098 14.398 0.064 1 93.38 33 GLU B C 1
ATOM 1475 O O . GLU B 1 33 ? -3.076 14.164 -0.586 1 93.38 33 GLU B O 1
ATOM 1480 N N . GLY B 1 34 ? -4.359 15.531 0.717 1 94.25 34 GLY B N 1
ATOM 1481 C CA . GLY B 1 34 ? -3.391 16.609 0.612 1 94.25 34 GLY B CA 1
ATOM 1482 C C . GLY B 1 34 ? -3.492 17.625 1.743 1 94.25 34 GLY B C 1
ATOM 1483 O O . GLY B 1 34 ? -4.539 17.734 2.383 1 94.25 34 GLY B O 1
ATOM 1484 N N . LEU B 1 35 ? -2.326 18.297 1.936 1 94.06 35 LEU B N 1
ATOM 1485 C 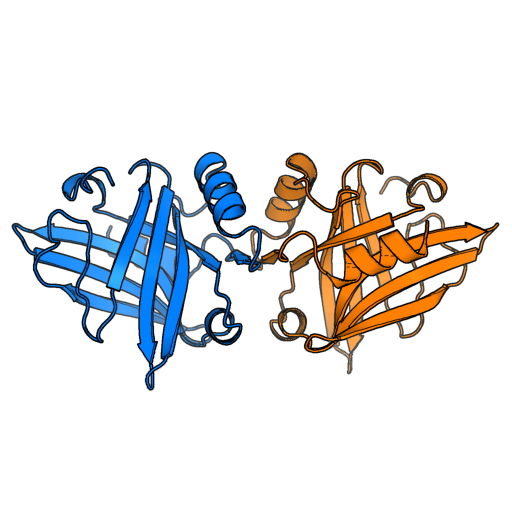CA . LEU B 1 35 ? -2.217 19.359 2.934 1 94.06 35 LEU B CA 1
ATOM 1486 C C . LEU B 1 35 ? -1.525 20.578 2.352 1 94.06 35 LEU B C 1
ATOM 1488 O O . LEU B 1 35 ? -0.674 20.453 1.468 1 94.06 35 LEU B O 1
ATOM 1492 N N . PHE B 1 36 ? -1.958 21.703 2.896 1 93.56 36 PHE B N 1
ATOM 1493 C CA . PHE B 1 36 ? -1.21 22.938 2.686 1 93.56 36 PHE B CA 1
ATOM 1494 C C . PHE B 1 36 ? -0.968 23.641 4.008 1 93.56 36 PHE B C 1
ATOM 1496 O O . PHE B 1 36 ? -1.913 24.094 4.66 1 93.56 36 PHE B O 1
ATOM 1503 N N . LEU B 1 37 ? 0.31 23.766 4.289 1 90.81 37 LEU B N 1
ATOM 1504 C CA . LEU B 1 37 ? 0.69 24.328 5.578 1 90.81 37 LEU B CA 1
ATOM 1505 C C . LEU B 1 37 ? 1.161 25.781 5.418 1 90.81 37 LEU B C 1
ATOM 1507 O O . LEU B 1 37 ? 1.989 26.062 4.555 1 90.81 37 LEU B O 1
ATOM 1511 N N . THR B 1 38 ? 0.641 26.609 6.227 1 88.31 38 THR B N 1
ATOM 1512 C CA . THR B 1 38 ? 1.065 28 6.277 1 88.31 38 THR B CA 1
ATOM 1513 C C . THR B 1 38 ? 1.456 28.406 7.699 1 88.31 38 THR B C 1
ATOM 1515 O O . THR B 1 38 ? 0.697 28.172 8.641 1 88.31 38 THR B O 1
ATOM 1518 N N . LEU B 1 39 ? 2.666 28.906 7.758 1 82.44 39 LEU B N 1
ATOM 1519 C CA . LEU B 1 39 ? 3.131 29.375 9.062 1 82.44 39 LEU B CA 1
ATOM 1520 C C . LEU B 1 39 ? 3.061 30.906 9.148 1 82.44 39 LEU B C 1
ATOM 1522 O O . LEU B 1 39 ? 3.557 31.609 8.266 1 82.44 39 LEU B O 1
ATOM 1526 N N . SER B 1 40 ? 2.275 31.297 10.078 1 79 40 SER B N 1
ATOM 1527 C CA . SER B 1 40 ? 2.219 32.719 10.414 1 79 40 SER B CA 1
ATOM 1528 C C . SER B 1 40 ? 2.59 32.938 11.867 1 79 40 SER B C 1
ATOM 1530 O O . SER B 1 40 ? 1.771 32.75 12.766 1 79 40 SER B O 1
ATOM 1532 N N . GLY B 1 41 ? 3.789 33.5 12.086 1 73.69 41 GLY B N 1
ATOM 1533 C CA . GLY B 1 41 ? 4.262 33.594 13.461 1 73.69 41 GLY B CA 1
ATOM 1534 C C . GLY B 1 41 ? 4.332 32.219 14.148 1 73.69 41 GLY B C 1
ATOM 1535 O O . GLY B 1 41 ? 5.051 31.328 13.703 1 73.69 41 GLY B O 1
ATOM 1536 N N . SER B 1 42 ? 3.613 32.094 15.258 1 70.62 42 SER B N 1
ATOM 1537 C CA . SER B 1 42 ? 3.604 30.828 15.992 1 70.62 42 SER B CA 1
ATOM 1538 C C . SER B 1 42 ? 2.408 29.969 15.594 1 70.62 42 SER B C 1
ATOM 1540 O O . SER B 1 42 ? 2.287 28.828 16.031 1 70.62 42 SER B O 1
ATOM 1542 N N . ASN B 1 43 ? 1.688 30.484 14.594 1 75.19 43 ASN B N 1
ATOM 1543 C CA . ASN B 1 43 ? 0.463 29.797 14.227 1 75.19 43 ASN B CA 1
ATOM 1544 C C . ASN B 1 43 ? 0.644 28.984 12.945 1 75.19 43 ASN B C 1
ATOM 1546 O O . ASN B 1 43 ? 1.282 29.438 11.992 1 75.19 43 ASN B O 1
ATOM 1550 N N . LEU B 1 44 ? 0.245 27.75 13.031 1 79.19 44 LEU B N 1
ATOM 1551 C CA . LEU B 1 44 ? 0.215 26.891 11.852 1 79.19 44 LEU B CA 1
ATOM 1552 C C . LEU B 1 44 ? -1.213 26.703 11.344 1 79.19 44 LEU B C 1
ATOM 1554 O O . LEU B 1 44 ? -2.098 26.297 12.102 1 79.19 44 LEU B O 1
ATOM 1558 N N . THR B 1 45 ? -1.42 27.141 10.188 1 83.94 45 THR B N 1
ATOM 1559 C CA . THR B 1 45 ? -2.689 26.891 9.516 1 83.94 45 THR B CA 1
ATOM 1560 C C . THR B 1 45 ? -2.551 25.75 8.5 1 83.94 45 THR B C 1
ATOM 1562 O O . THR B 1 45 ? -1.601 25.734 7.711 1 83.94 45 THR B O 1
ATOM 1565 N N . VAL B 1 46 ? -3.525 24.828 8.547 1 87.5 46 VAL B N 1
ATOM 1566 C CA . VAL B 1 46 ? -3.482 23.688 7.645 1 87.5 46 VAL B CA 1
ATOM 1567 C C . VAL B 1 46 ? -4.777 23.609 6.84 1 87.5 46 VAL B C 1
ATOM 1569 O O . VAL B 1 46 ? -5.871 23.609 7.41 1 87.5 46 VAL B O 1
ATOM 1572 N N . LYS B 1 47 ? -4.633 23.688 5.621 1 91.25 47 LYS B N 1
ATOM 1573 C CA . LYS B 1 47 ? -5.738 23.297 4.75 1 91.25 47 LYS B CA 1
ATOM 1574 C C . LYS B 1 47 ? -5.641 21.812 4.379 1 91.25 47 LYS B C 1
ATOM 1576 O O . LYS B 1 47 ? -4.594 21.359 3.914 1 91.25 47 LYS B O 1
ATOM 1581 N N . VAL B 1 48 ? -6.707 21.125 4.539 1 92.19 48 VAL B N 1
ATOM 1582 C CA . VAL B 1 48 ? -6.699 19.672 4.312 1 92.19 48 VAL B CA 1
ATOM 1583 C C . VAL B 1 48 ? -7.703 19.328 3.221 1 92.19 48 VAL B C 1
ATOM 1585 O O . VAL B 1 48 ? -8.844 19.781 3.246 1 92.19 48 VAL B O 1
ATOM 1588 N N . ALA B 1 49 ? -7.246 18.578 2.299 1 94.81 49 ALA B N 1
ATOM 1589 C CA . ALA B 1 49 ? -8.133 18 1.291 1 94.81 49 ALA B CA 1
ATOM 1590 C C . ALA B 1 49 ? -8.508 16.562 1.64 1 94.81 49 ALA B C 1
ATOM 1592 O O . ALA B 1 49 ? -7.637 15.711 1.8 1 94.81 49 ALA B O 1
ATOM 1593 N N . TYR B 1 50 ? -9.789 16.328 1.682 1 92.69 50 TYR B N 1
ATOM 1594 C CA . TYR B 1 50 ? -10.32 15 1.966 1 92.69 50 TYR B CA 1
ATOM 1595 C C . TYR B 1 50 ? -11.008 14.414 0.738 1 92.69 50 TYR B C 1
ATOM 1597 O O . TYR B 1 50 ? -11.648 15.141 -0.029 1 92.69 50 TYR B O 1
ATOM 1605 N N . ASN B 1 51 ? -10.758 13.102 0.596 1 90.75 51 ASN B N 1
ATOM 1606 C CA . ASN B 1 51 ? -11.641 12.32 -0.261 1 90.75 51 ASN B CA 1
ATOM 1607 C C . ASN B 1 51 ? -12.719 11.602 0.548 1 90.75 51 ASN B C 1
ATOM 1609 O O . ASN B 1 51 ? -12.43 10.641 1.262 1 90.75 51 ASN B O 1
ATOM 1613 N N . SER B 1 52 ? -13.891 12.094 0.478 1 88.44 52 SER B N 1
ATOM 1614 C CA . SER B 1 52 ? -15.031 11.539 1.204 1 88.44 52 SER B CA 1
ATOM 1615 C C . SER B 1 52 ? -15.93 10.727 0.281 1 88.44 52 SER B C 1
ATOM 1617 O O . SER B 1 52 ? -16.922 11.242 -0.236 1 88.44 52 SER B O 1
ATOM 1619 N N . SER B 1 53 ? -15.578 9.492 0.227 1 81.44 53 SER B N 1
ATOM 1620 C CA . SER B 1 53 ? -16.359 8.578 -0.595 1 81.44 53 SER B CA 1
ATOM 1621 C C . SER B 1 53 ? -16.516 9.102 -2.018 1 81.44 53 SER B C 1
ATOM 1623 O O . SER B 1 53 ? -17.625 9.125 -2.561 1 81.44 53 SER B O 1
ATOM 1625 N N . GLY B 1 54 ? -15.469 9.742 -2.496 1 81.38 54 GLY B N 1
ATOM 1626 C CA . GLY B 1 54 ? -15.461 10.164 -3.887 1 81.38 54 GLY B CA 1
ATOM 1627 C C . GLY B 1 54 ? -15.633 11.664 -4.055 1 81.38 54 GLY B C 1
ATOM 1628 O O . GLY B 1 54 ? -15.398 12.203 -5.137 1 81.38 54 GLY B O 1
ATOM 1629 N N . SER B 1 55 ? -16.016 12.281 -3.016 1 91.31 55 SER B N 1
ATOM 1630 C CA . SER B 1 55 ? -16.156 13.734 -3.061 1 91.31 55 SER B CA 1
ATOM 1631 C C . SER B 1 55 ? -14.977 14.422 -2.369 1 91.31 55 SER B C 1
ATOM 1633 O O . SER B 1 55 ? -14.484 13.945 -1.345 1 91.31 55 SER B O 1
ATOM 1635 N N . CYS B 1 56 ? -14.656 15.555 -2.971 1 94.44 56 CYS B N 1
ATOM 1636 C CA . CYS B 1 56 ? -13.539 16.297 -2.412 1 94.44 56 CYS B CA 1
ATOM 1637 C C . CYS B 1 56 ? -14.023 17.406 -1.48 1 94.44 56 CYS B C 1
ATOM 1639 O O . CYS B 1 56 ? -14.922 18.172 -1.834 1 94.44 56 CYS B O 1
ATOM 1641 N N . GLU B 1 57 ? -13.445 17.391 -0.337 1 93.62 57 GLU B N 1
ATOM 1642 C CA . GLU B 1 57 ? -13.711 18.406 0.665 1 93.62 57 GLU B CA 1
ATOM 1643 C C . GLU B 1 57 ? -12.414 19.078 1.134 1 93.62 57 GLU B C 1
ATOM 1645 O O . GLU B 1 57 ? -11.406 18.391 1.351 1 93.62 57 GLU B O 1
ATOM 1650 N N . ILE B 1 58 ? -12.453 20.391 1.214 1 92.75 58 ILE B N 1
ATOM 1651 C CA . ILE B 1 58 ? -11.297 21.109 1.739 1 92.75 58 ILE B CA 1
ATOM 1652 C C . ILE B 1 58 ? -11.672 21.797 3.047 1 92.75 58 ILE B C 1
ATOM 1654 O O . ILE B 1 58 ? -12.672 22.516 3.117 1 92.75 58 ILE B O 1
ATOM 1658 N N . GLU B 1 59 ? -10.898 21.5 4.039 1 89.5 59 GLU B N 1
ATOM 1659 C CA . GLU B 1 59 ? -11.109 22.094 5.352 1 89.5 59 GLU B CA 1
ATOM 1660 C C . GLU B 1 59 ? -9.867 22.875 5.809 1 89.5 59 GLU B C 1
ATOM 1662 O O . GLU B 1 59 ? -8.742 22.5 5.473 1 89.5 59 GLU B O 1
ATOM 1667 N N . LYS B 1 60 ? -10.195 23.953 6.488 1 86.75 60 LYS B N 1
ATOM 1668 C CA . LYS B 1 60 ? -9.109 24.719 7.098 1 86.75 60 LYS B CA 1
ATOM 1669 C C . LYS B 1 60 ? -9.047 24.469 8.602 1 86.75 60 LYS B C 1
ATOM 1671 O O . LYS B 1 60 ? -10.055 24.625 9.305 1 86.75 60 LYS B O 1
ATOM 1676 N N . ILE B 1 61 ? -7.914 24 9 1 80.56 61 ILE B N 1
ATOM 1677 C CA . ILE B 1 61 ? -7.711 23.766 10.422 1 80.56 61 ILE B CA 1
ATOM 1678 C C . ILE B 1 61 ? -6.586 24.641 10.945 1 80.56 61 ILE B C 1
ATOM 1680 O O . ILE B 1 61 ? -5.5 24.688 10.367 1 80.56 61 ILE B O 1
ATOM 1684 N N . VAL B 1 62 ? -6.984 25.406 11.891 1 69.81 62 VAL B N 1
ATOM 1685 C CA . VAL B 1 62 ? -5.98 26.297 12.477 1 69.81 62 VAL B CA 1
ATOM 1686 C C . VAL B 1 62 ? -5.449 25.688 13.773 1 69.81 62 VAL B C 1
ATOM 1688 O O . VAL B 1 62 ? -6.23 25.266 14.633 1 69.81 62 VAL B O 1
ATOM 1691 N N . GLY B 1 63 ? -4.293 25.234 13.789 1 66.62 63 GLY B N 1
ATOM 1692 C CA . GLY B 1 63 ? -3.684 24.719 15.008 1 66.62 63 GLY B CA 1
ATOM 1693 C C . GLY B 1 63 ? -2.844 25.75 15.734 1 66.62 63 GLY B C 1
ATOM 1694 O O . GLY B 1 63 ? -2.656 26.875 15.242 1 66.62 63 GLY B O 1
ATOM 1695 N N . SER B 1 64 ? -2.736 25.391 17.094 1 58.72 64 SER B N 1
ATOM 1696 C CA . SER B 1 64 ? -1.863 26.266 17.875 1 58.72 64 SER B CA 1
ATOM 1697 C C . SER B 1 64 ? -0.397 26.047 17.516 1 58.72 64 SER B C 1
ATOM 1699 O O . SER B 1 64 ? -0.082 25.234 16.641 1 58.72 64 SER B O 1
ATOM 1701 N N . GLU B 1 65 ? 0.584 26.391 18.5 1 57 65 GLU B N 1
ATOM 1702 C CA . GLU B 1 65 ? 2.037 26.516 18.453 1 57 65 GLU B CA 1
ATOM 1703 C C . GLU B 1 65 ? 2.697 25.172 18.156 1 57 65 GLU B C 1
ATOM 1705 O O . GLU B 1 65 ? 2.248 24.125 18.641 1 57 65 GLU B O 1
ATOM 1710 N N . ILE B 1 66 ? 3.254 25.031 16.891 1 54.03 66 ILE B N 1
ATOM 1711 C CA . ILE B 1 66 ? 4.188 23.922 16.656 1 54.03 66 ILE B CA 1
ATOM 1712 C C . ILE B 1 66 ? 5.344 24.016 17.656 1 54.03 66 ILE B C 1
ATOM 1714 O O . ILE B 1 66 ? 6.047 25.031 17.703 1 54.03 66 ILE B O 1
ATOM 1718 N N . ASP B 1 67 ? 5.188 23.203 18.719 1 55.06 67 ASP B N 1
ATOM 1719 C CA . ASP B 1 67 ? 6.367 23.312 19.562 1 55.06 67 ASP B CA 1
ATOM 1720 C C . ASP B 1 67 ? 7.602 22.734 18.875 1 55.06 67 ASP B C 1
ATOM 1722 O O . ASP B 1 67 ? 7.488 22.078 17.844 1 55.06 67 ASP B O 1
ATOM 1726 N N . THR B 1 68 ? 8.734 23.125 19.359 1 49.34 68 THR B N 1
ATOM 1727 C CA . THR B 1 68 ? 10.047 22.797 18.797 1 49.34 68 THR B CA 1
ATOM 1728 C C . THR B 1 68 ? 10.211 21.281 18.656 1 49.34 68 THR B C 1
ATOM 1730 O O . THR B 1 68 ? 11.133 20.828 17.984 1 49.34 68 THR B O 1
ATOM 1733 N N . THR B 1 69 ? 9.383 20.531 19.328 1 49.06 69 THR B N 1
ATOM 1734 C CA . THR B 1 69 ? 9.617 19.094 19.328 1 49.06 69 THR B CA 1
ATOM 1735 C C . THR B 1 69 ? 8.898 18.438 18.141 1 49.06 69 THR B C 1
ATOM 1737 O O . THR B 1 69 ? 9.133 17.25 17.859 1 49.06 69 THR B O 1
ATOM 1740 N N . GLY B 1 70 ? 8.203 19.266 17.375 1 53.66 70 GLY B N 1
ATOM 1741 C CA . GLY B 1 70 ? 7.484 18.719 16.234 1 53.66 70 GLY B CA 1
ATOM 1742 C C . GLY B 1 70 ? 6.117 18.172 16.594 1 53.66 70 GLY B C 1
ATOM 1743 O O . GLY B 1 70 ? 5.527 17.406 15.836 1 53.66 70 GLY B O 1
ATOM 1744 N N . LYS B 1 71 ? 5.766 18.344 17.844 1 60.06 71 LYS B N 1
ATOM 1745 C CA . LYS B 1 71 ? 4.434 17.922 18.281 1 60.06 71 LYS B CA 1
ATOM 1746 C C . LYS B 1 71 ? 3.385 18.969 17.891 1 60.06 71 LYS B C 1
ATOM 1748 O O . LYS B 1 71 ? 3.611 20.172 18.031 1 60.06 71 LYS B O 1
ATOM 1753 N N . PHE B 1 72 ? 2.389 18.422 16.938 1 60 72 PHE B N 1
ATOM 1754 C CA . PHE B 1 72 ? 1.293 19.297 16.531 1 60 72 PHE B CA 1
ATOM 1755 C C . PHE B 1 72 ? 0.02 18.969 17.297 1 60 72 PHE B C 1
ATOM 1757 O O . PHE B 1 72 ? -0.299 17.797 17.516 1 60 72 PHE B O 1
ATOM 1764 N N . ALA B 1 73 ? -0.259 19.922 18.188 1 58.38 73 ALA B N 1
ATOM 1765 C CA . ALA B 1 73 ? -1.554 19.656 18.812 1 58.38 73 ALA B CA 1
ATOM 1766 C C . ALA B 1 73 ? -2.699 20.094 17.891 1 58.38 73 ALA B C 1
ATOM 1768 O O . ALA B 1 73 ? -2.705 21.219 17.391 1 58.38 73 ALA B O 1
ATOM 1769 N N . PHE B 1 74 ? -3.262 19.172 17.172 1 60.44 74 PHE B N 1
ATOM 1770 C CA . PHE B 1 74 ? -4.488 19.484 16.453 1 60.44 74 PHE B CA 1
ATOM 1771 C C . PHE B 1 74 ? -5.715 19.156 17.297 1 60.44 74 PHE B C 1
ATOM 1773 O O . PHE B 1 74 ? -5.625 18.375 18.25 1 60.44 74 PHE B O 1
ATOM 1780 N N . PRO B 1 75 ? -6.859 19.906 16.984 1 59.16 75 PRO B N 1
ATOM 1781 C CA . PRO B 1 75 ? -8.078 19.531 17.688 1 59.16 75 PRO B CA 1
ATOM 1782 C C . PRO B 1 75 ? -8.312 18.016 17.688 1 59.16 75 PRO B C 1
ATOM 1784 O O . PRO B 1 75 ? -8.039 17.344 16.703 1 59.16 75 PRO B O 1
ATOM 1787 N N . GLY B 1 76 ? -8.664 17.375 18.766 1 59.94 76 GLY B N 1
ATOM 1788 C CA . GLY B 1 76 ? -9.148 16.016 18.891 1 59.94 76 GLY B CA 1
ATOM 1789 C C . GLY B 1 76 ? -8.172 15.094 19.594 1 59.94 76 GLY B C 1
ATOM 1790 O O . GLY B 1 76 ? -8.344 13.875 19.578 1 59.94 76 GLY B O 1
ATOM 1791 N N . HIS B 1 77 ? -7.168 15.633 20.281 1 65 77 HIS B N 1
ATOM 1792 C CA . HIS B 1 77 ? -6.242 14.859 21.109 1 65 77 HIS B CA 1
ATOM 1793 C C . HIS B 1 77 ? -5.301 14.023 20.25 1 65 77 HIS B C 1
ATOM 1795 O O . HIS B 1 77 ? -5.051 12.859 20.547 1 65 77 HIS B O 1
ATOM 1801 N N . ARG B 1 78 ? -5.023 14.586 19.172 1 72.06 78 ARG B N 1
ATOM 1802 C CA . ARG B 1 78 ? -4.066 13.891 18.312 1 72.06 78 ARG B CA 1
ATOM 1803 C C . ARG B 1 78 ? -2.658 14.438 18.516 1 72.06 78 ARG B C 1
ATOM 1805 O O . ARG B 1 78 ? -2.475 15.633 18.734 1 72.06 78 ARG B O 1
ATOM 1812 N N . GLU B 1 79 ? -1.816 13.477 18.578 1 77.25 79 GLU B N 1
ATOM 1813 C CA . GLU B 1 79 ? -0.401 13.836 18.609 1 77.25 79 GLU B CA 1
ATOM 1814 C C . GLU B 1 79 ? 0.279 13.492 17.281 1 77.25 79 GLU B C 1
ATOM 1816 O O . GLU B 1 79 ? 0.132 12.383 16.781 1 77.25 79 GLU B O 1
ATOM 1821 N N . ILE B 1 80 ? 0.965 14.531 16.719 1 81.69 80 ILE B N 1
ATOM 1822 C CA . ILE B 1 80 ? 1.634 14.328 15.438 1 81.69 80 ILE B CA 1
ATOM 1823 C C . ILE B 1 80 ? 3.139 14.516 15.609 1 81.69 80 ILE B C 1
ATOM 1825 O O . ILE B 1 80 ? 3.586 15.516 16.172 1 81.69 80 ILE B O 1
ATOM 1829 N N . HIS B 1 81 ? 3.912 13.586 15.18 1 85.12 81 HIS B N 1
ATOM 1830 C CA . HIS B 1 81 ? 5.367 13.656 15.188 1 85.12 81 HIS B CA 1
ATOM 1831 C C . HIS B 1 81 ? 5.934 13.461 13.789 1 85.12 81 HIS B C 1
ATOM 1833 O O . HIS B 1 81 ? 5.609 12.477 13.109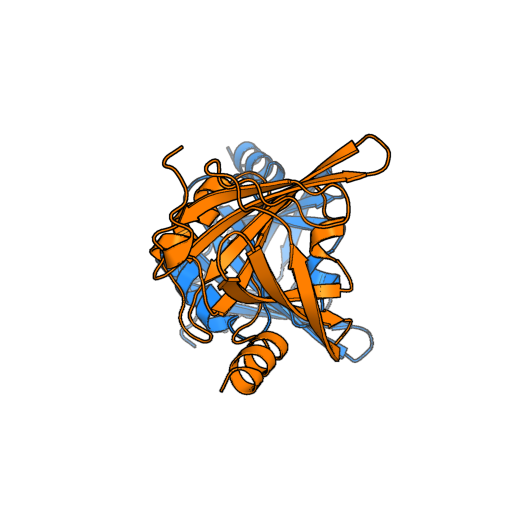 1 85.12 81 HIS B O 1
ATOM 1839 N N . VAL B 1 82 ? 6.734 14.438 13.469 1 88.31 82 VAL B N 1
ATOM 1840 C CA . VAL B 1 82 ? 7.484 14.234 12.234 1 88.31 82 VAL B CA 1
ATOM 1841 C C . VAL B 1 82 ? 8.664 13.297 12.492 1 88.31 82 VAL B C 1
ATOM 1843 O O . VAL B 1 82 ? 9.617 13.664 13.18 1 88.31 82 VAL B O 1
ATOM 1846 N N . LEU B 1 83 ? 8.609 12.195 11.852 1 91.44 83 LEU B N 1
ATOM 1847 C CA . LEU B 1 83 ? 9.633 11.188 12.102 1 91.44 83 LEU B CA 1
ATOM 1848 C C . LEU B 1 83 ? 10.859 11.43 11.227 1 91.44 83 LEU B C 1
ATOM 1850 O O . LEU B 1 83 ? 11.992 11.203 11.656 1 91.44 83 LEU B O 1
ATOM 1854 N N . ASP B 1 84 ? 10.633 11.797 10.047 1 93.62 84 ASP B N 1
ATOM 1855 C CA . ASP B 1 84 ? 11.719 12 9.086 1 93.62 84 ASP B CA 1
ATOM 1856 C C . ASP B 1 84 ? 11.258 12.867 7.918 1 93.62 84 ASP B C 1
ATOM 1858 O O . ASP B 1 84 ? 10.125 12.742 7.457 1 93.62 84 ASP B O 1
ATOM 1862 N N . THR B 1 85 ? 12.109 13.773 7.484 1 94.94 85 THR B N 1
ATOM 1863 C CA . THR B 1 85 ? 11.828 14.617 6.328 1 94.94 85 THR B CA 1
ATOM 1864 C C . THR B 1 85 ? 13.109 15.234 5.781 1 94.94 85 THR B C 1
ATOM 1866 O O . THR B 1 85 ? 14.039 15.523 6.535 1 94.94 85 THR B O 1
ATOM 1869 N N . ASP B 1 86 ? 13.117 15.367 4.484 1 94.81 86 ASP B N 1
ATOM 1870 C CA . ASP B 1 86 ? 14.172 16.172 3.889 1 94.81 86 ASP B CA 1
ATOM 1871 C C . ASP B 1 86 ? 13.641 17.547 3.463 1 94.81 86 ASP B C 1
ATOM 1873 O O . ASP B 1 86 ? 14.328 18.281 2.762 1 94.81 86 ASP B O 1
ATOM 1877 N N . TYR B 1 87 ? 12.391 17.812 3.787 1 93.81 87 TYR B N 1
ATOM 1878 C CA . TYR B 1 87 ? 11.68 19.062 3.58 1 93.81 87 TYR B CA 1
ATOM 1879 C C . TYR B 1 87 ? 11.406 19.312 2.1 1 93.81 87 TYR B 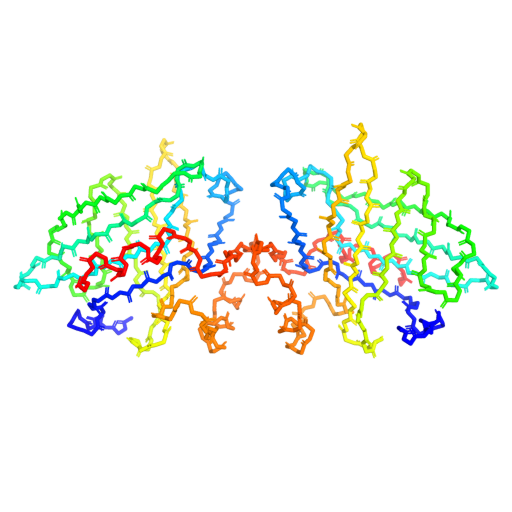C 1
ATOM 1881 O O . TYR B 1 87 ? 10.555 20.125 1.739 1 93.81 87 TYR B O 1
ATOM 1889 N N . GLU B 1 88 ? 12.031 18.562 1.202 1 94.44 88 GLU B N 1
ATOM 1890 C CA . GLU B 1 88 ? 11.938 18.844 -0.227 1 94.44 88 GLU B CA 1
ATOM 1891 C C . GLU B 1 88 ? 11.141 17.75 -0.95 1 94.44 88 GLU B C 1
ATOM 1893 O O . GLU B 1 88 ? 10.352 18.047 -1.846 1 94.44 88 GLU B O 1
ATOM 1898 N N . GLY B 1 89 ? 11.391 16.609 -0.452 1 94.75 89 GLY B N 1
ATOM 1899 C CA . GLY B 1 89 ? 10.812 15.516 -1.212 1 94.75 89 GLY B CA 1
ATOM 1900 C C . GLY B 1 89 ? 9.758 14.75 -0.44 1 94.75 89 GLY B C 1
ATOM 1901 O O . GLY B 1 89 ? 8.766 14.297 -1.016 1 94.75 89 GLY B O 1
ATOM 1902 N N . TYR B 1 90 ? 10.039 14.609 0.848 1 96.88 90 TYR B N 1
ATOM 1903 C CA . TYR B 1 90 ? 9.109 13.742 1.563 1 96.88 90 TYR B CA 1
ATOM 1904 C C . TYR B 1 90 ? 9.031 14.125 3.035 1 96.88 90 TYR B C 1
ATOM 1906 O O . TYR B 1 90 ? 9.891 14.844 3.545 1 96.88 90 TYR B O 1
ATOM 1914 N N . ALA B 1 91 ? 7.957 13.695 3.68 1 95.56 91 ALA B N 1
ATOM 1915 C CA . ALA B 1 91 ? 7.785 13.742 5.129 1 95.56 91 ALA B CA 1
ATOM 1916 C C . ALA B 1 91 ? 7.059 12.5 5.641 1 95.56 91 ALA B C 1
ATOM 1918 O O . ALA B 1 91 ? 6.105 12.031 5.016 1 95.56 91 ALA B O 1
ATOM 1919 N N . ILE B 1 92 ? 7.559 11.922 6.699 1 96.25 92 ILE B N 1
ATOM 1920 C CA . ILE B 1 92 ? 6.941 10.789 7.383 1 96.25 92 ILE B CA 1
ATOM 1921 C C . ILE B 1 92 ? 6.492 11.211 8.781 1 96.25 92 ILE B C 1
ATOM 1923 O O . ILE B 1 92 ? 7.285 11.734 9.562 1 96.25 92 ILE B O 1
ATOM 1927 N N . LEU B 1 93 ? 5.191 10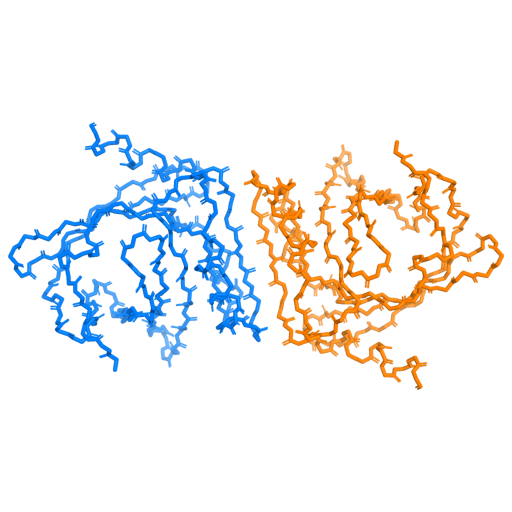.953 8.992 1 93.19 93 LEU B N 1
ATOM 1928 C CA . LEU B 1 93 ? 4.602 11.383 10.25 1 93.19 93 LEU B CA 1
ATOM 1929 C C . LEU B 1 93 ? 4.047 10.188 11.023 1 93.19 93 LEU B C 1
ATOM 1931 O O . LEU B 1 93 ? 3.635 9.195 10.43 1 93.19 93 LEU B O 1
ATOM 1935 N N . ARG B 1 94 ? 4.102 10.367 12.297 1 91.25 94 ARG B N 1
ATOM 1936 C CA . ARG B 1 94 ? 3.348 9.484 13.18 1 91.25 94 ARG B CA 1
ATOM 1937 C C . ARG B 1 94 ? 2.191 10.234 13.844 1 91.25 94 ARG B C 1
ATOM 1939 O O . ARG B 1 94 ? 2.395 11.281 14.461 1 91.25 94 ARG B O 1
ATOM 1946 N N . VAL B 1 95 ? 1.043 9.734 13.641 1 87.44 95 VAL B N 1
ATOM 1947 C CA . VAL B 1 95 ? -0.149 10.312 14.258 1 87.44 95 VAL B CA 1
ATOM 1948 C C . VAL B 1 95 ? -0.692 9.352 15.32 1 87.44 95 VAL B C 1
ATOM 1950 O O . VAL B 1 95 ? -0.963 8.188 15.031 1 87.44 95 VAL B O 1
ATOM 1953 N N . SER B 1 96 ? -0.742 9.875 16.484 1 83.75 96 SER B N 1
ATOM 1954 C CA . SER B 1 96 ? -1.308 9.086 17.562 1 83.75 96 SER B CA 1
ATOM 1955 C C . SER B 1 96 ? -2.629 9.672 18.047 1 83.75 96 SER B C 1
ATOM 1957 O O . SER B 1 96 ? -2.764 10.898 18.172 1 83.75 96 SER B O 1
ATOM 1959 N N . LEU B 1 97 ? -3.576 8.828 18.141 1 76.12 97 LEU B N 1
ATOM 1960 C CA . LEU B 1 97 ? -4.891 9.258 18.609 1 76.12 97 LEU B CA 1
ATOM 1961 C C . LEU B 1 97 ? -5.406 8.344 19.719 1 76.12 97 LEU B C 1
ATOM 1963 O O . LEU B 1 97 ? -5.234 7.129 19.641 1 76.12 97 LEU B O 1
ATOM 1967 N N . MET B 1 98 ? -5.816 8.953 20.797 1 75.75 98 MET B N 1
ATOM 1968 C CA . MET B 1 98 ? -6.453 8.188 21.859 1 75.75 98 MET B CA 1
ATOM 1969 C C . MET B 1 98 ? -7.945 8.031 21.594 1 75.75 98 MET B C 1
ATOM 1971 O O . MET B 1 98 ? -8.656 9.016 21.391 1 75.75 98 MET B O 1
ATOM 1975 N N . TRP B 1 99 ? -8.344 6.816 21.375 1 69.19 99 TRP B N 1
ATOM 1976 C CA . TRP B 1 99 ? -9.758 6.539 21.141 1 69.19 99 TRP B CA 1
ATOM 1977 C C . TRP B 1 99 ? -10.258 5.465 22.094 1 69.19 99 TRP B C 1
ATOM 1979 O O . TRP B 1 99 ? -9.82 4.312 22.031 1 69.19 99 TRP B O 1
ATOM 1989 N N . ARG B 1 100 ? -11.195 5.891 22.922 1 76.12 100 ARG B N 1
ATOM 1990 C CA . ARG B 1 100 ? -11.828 4.988 23.875 1 76.12 100 ARG B CA 1
ATOM 1991 C C . ARG B 1 100 ? -10.781 4.273 24.734 1 76.12 100 ARG B C 1
ATOM 1993 O O . ARG B 1 100 ? -10.828 3.053 24.875 1 76.12 100 ARG B O 1
ATOM 2000 N N . GLY B 1 101 ? -9.805 4.984 25.078 1 73.38 101 GLY B N 1
ATOM 2001 C CA . GLY B 1 101 ? -8.812 4.422 25.969 1 73.38 101 GLY B CA 1
ATOM 2002 C C . GLY B 1 101 ? -7.719 3.656 25.25 1 73.38 101 GLY B C 1
ATOM 2003 O O . GLY B 1 101 ? -6.82 3.104 25.891 1 73.38 101 GLY B O 1
ATOM 2004 N N . ARG B 1 102 ? -7.879 3.586 23.938 1 79.12 102 ARG B N 1
ATOM 2005 C CA . ARG B 1 102 ? -6.863 2.893 23.156 1 79.12 102 ARG B CA 1
ATOM 2006 C C . ARG B 1 102 ? -6.074 3.875 22.297 1 79.12 102 ARG B C 1
ATOM 2008 O O . ARG B 1 102 ? -6.633 4.84 21.781 1 79.12 102 ARG B O 1
ATOM 2015 N N . ASN B 1 103 ? -4.762 3.615 22.328 1 78.06 103 ASN B N 1
ATOM 2016 C CA . ASN B 1 103 ? -3.871 4.438 21.516 1 78.06 103 ASN B CA 1
ATOM 2017 C C . ASN B 1 103 ? -3.742 3.895 20.094 1 78.06 103 ASN B C 1
ATOM 2019 O O . ASN B 1 103 ? -3.338 2.748 19.906 1 78.06 103 ASN B O 1
ATOM 2023 N N . PHE B 1 104 ? -4.223 4.707 19.141 1 80.19 104 PHE B N 1
ATOM 2024 C CA . PHE B 1 104 ? -4.094 4.348 17.734 1 80.19 104 PHE B CA 1
ATOM 2025 C C . PHE B 1 104 ? -2.918 5.078 17.094 1 80.19 104 PHE B C 1
ATOM 2027 O O . PHE B 1 104 ? -2.723 6.273 17.328 1 80.19 104 PHE B O 1
ATOM 2034 N N . ARG B 1 105 ? -2.137 4.281 16.438 1 87.5 105 ARG B N 1
ATOM 2035 C CA . ARG B 1 105 ? -0.974 4.848 15.758 1 87.5 105 ARG B CA 1
ATOM 2036 C C . ARG B 1 105 ? -1.061 4.641 14.25 1 87.5 105 ARG B C 1
ATOM 2038 O O . ARG B 1 105 ? -1.303 3.527 13.781 1 87.5 105 ARG B O 1
ATOM 2045 N N . VAL B 1 106 ? -0.9 5.781 13.609 1 90.44 106 VAL B N 1
ATOM 2046 C CA . VAL B 1 106 ? -0.916 5.75 12.148 1 90.44 106 VAL B CA 1
ATOM 2047 C C . VAL B 1 106 ? 0.348 6.41 11.602 1 90.44 106 VAL B C 1
ATOM 2049 O O . VAL B 1 106 ? 0.732 7.496 12.047 1 90.44 106 VAL B O 1
ATOM 2052 N N . LEU B 1 107 ? 0.98 5.695 10.734 1 94.25 107 LEU B N 1
ATOM 2053 C CA . LEU B 1 107 ? 2.104 6.289 10.016 1 94.25 107 LEU B CA 1
ATOM 2054 C C . LEU B 1 107 ? 1.667 6.797 8.648 1 94.25 107 LEU B C 1
ATOM 2056 O O . LEU B 1 107 ? 0.924 6.117 7.934 1 94.25 107 LEU B O 1
ATOM 2060 N N . LYS B 1 108 ? 2.074 8.016 8.422 1 94.25 108 LYS B N 1
ATOM 2061 C CA . LYS B 1 108 ? 1.697 8.641 7.156 1 94.25 108 LYS B CA 1
ATOM 2062 C C . LYS B 1 108 ? 2.93 9.086 6.375 1 94.25 108 LYS B C 1
ATOM 2064 O O . LYS B 1 108 ? 3.902 9.57 6.957 1 94.25 108 LYS B O 1
ATOM 2069 N N . TYR B 1 109 ? 2.83 8.977 5.059 1 96.69 109 TYR B N 1
ATOM 2070 C CA . TYR B 1 109 ? 3.889 9.328 4.117 1 96.69 109 TYR B CA 1
ATOM 2071 C C . TYR B 1 109 ? 3.4 10.367 3.117 1 96.69 109 TYR B C 1
ATOM 2073 O O . TYR B 1 109 ? 2.408 10.148 2.416 1 96.69 109 TYR B O 1
ATOM 2081 N N . PHE B 1 110 ? 4.113 11.547 3.076 1 96.75 110 PHE B N 1
ATOM 2082 C CA . PHE B 1 110 ? 3.734 12.664 2.221 1 96.75 110 PHE B CA 1
ATOM 2083 C C . PHE B 1 110 ? 4.855 13 1.243 1 96.75 110 PHE B C 1
ATOM 2085 O O . PHE B 1 110 ? 6.031 12.797 1.544 1 96.75 110 PHE B O 1
ATOM 2092 N N . THR B 1 111 ? 4.469 13.492 0.108 1 96.81 111 THR B N 1
ATOM 2093 C CA . THR B 1 111 ? 5.41 14.023 -0.868 1 96.81 111 THR B CA 1
ATOM 2094 C C . THR B 1 111 ? 4.941 15.383 -1.384 1 96.81 111 THR B C 1
ATOM 2096 O O . THR B 1 111 ? 3.777 15.75 -1.213 1 96.81 111 THR B O 1
ATOM 2099 N N . ARG B 1 112 ? 5.879 16.125 -1.951 1 95.25 112 ARG B N 1
ATOM 2100 C CA . ARG B 1 112 ? 5.535 17.453 -2.471 1 95.25 112 ARG B CA 1
ATOM 2101 C C . ARG B 1 112 ? 4.961 17.344 -3.881 1 95.25 112 ARG B C 1
ATOM 2103 O O . ARG B 1 112 ? 4.211 18.219 -4.316 1 95.25 112 ARG B O 1
ATOM 2110 N N . SER B 1 113 ? 5.281 16.312 -4.566 1 91.94 113 SER B N 1
ATOM 2111 C CA . SER B 1 113 ? 4.891 16.172 -5.965 1 91.94 113 SER B CA 1
ATOM 2112 C C . SER B 1 113 ? 3.555 15.453 -6.098 1 91.94 113 SER B C 1
ATOM 2114 O O . SER B 1 113 ? 3.279 14.508 -5.355 1 91.94 113 SER B O 1
ATOM 2116 N N . LEU B 1 114 ? 2.799 15.859 -7.125 1 88.69 114 LEU B N 1
ATOM 2117 C CA . LEU B 1 114 ? 1.545 15.18 -7.434 1 88.69 114 LEU B CA 1
ATOM 2118 C C . LEU B 1 114 ? 1.797 13.93 -8.273 1 88.69 114 LEU B C 1
ATOM 2120 O O . LEU B 1 114 ? 1.038 12.961 -8.195 1 88.69 114 LEU B O 1
ATOM 2124 N N . GLU B 1 115 ? 2.9 13.961 -9.008 1 83.19 115 GLU B N 1
ATOM 2125 C CA . GLU B 1 115 ? 3.041 12.938 -10.031 1 83.19 115 GLU B CA 1
ATOM 2126 C C . GLU B 1 115 ? 4.254 12.047 -9.773 1 83.19 115 GLU B C 1
ATOM 2128 O O . GLU B 1 115 ? 4.227 10.852 -10.047 1 83.19 115 GLU B O 1
ATOM 2133 N N . ASP B 1 116 ? 5.18 12.648 -9.117 1 82.88 116 ASP B N 1
ATOM 2134 C CA . ASP B 1 116 ? 6.445 11.93 -9.016 1 82.88 116 ASP B CA 1
ATOM 2135 C C . ASP B 1 116 ? 6.523 11.133 -7.719 1 82.88 116 ASP B C 1
ATOM 2137 O O . ASP B 1 116 ? 5.957 11.539 -6.703 1 82.88 116 ASP B O 1
ATOM 2141 N N . GLU B 1 117 ? 7.176 10.008 -7.91 1 85.19 117 GLU B N 1
ATOM 2142 C CA . GLU B 1 117 ? 7.488 9.227 -6.719 1 85.19 117 GLU B CA 1
ATOM 2143 C C . GLU B 1 117 ? 8.781 9.719 -6.062 1 85.19 117 GLU B C 1
ATOM 2145 O O . GLU B 1 117 ? 9.688 10.203 -6.746 1 85.19 117 GLU B O 1
ATOM 2150 N N . ASP B 1 118 ? 8.781 9.68 -4.828 1 92.62 118 ASP B N 1
ATOM 2151 C CA . ASP B 1 118 ? 10.016 9.922 -4.082 1 92.62 118 ASP B CA 1
ATOM 2152 C C . ASP B 1 118 ? 10.641 8.609 -3.609 1 92.62 118 ASP B C 1
ATOM 2154 O O . ASP B 1 118 ? 10.211 8.039 -2.607 1 92.62 118 ASP B O 1
ATOM 2158 N N . GLN B 1 119 ? 11.703 8.25 -4.293 1 91.75 119 GLN B N 1
ATOM 2159 C CA . GLN B 1 119 ? 12.281 6.93 -4.039 1 91.75 119 GLN B CA 1
ATOM 2160 C C . GLN B 1 119 ? 12.836 6.832 -2.621 1 91.75 119 GLN B C 1
ATOM 2162 O O . GLN B 1 119 ? 12.562 5.859 -1.911 1 91.75 119 GLN B O 1
ATOM 2167 N N . LEU B 1 120 ? 13.531 7.859 -2.264 1 93.38 120 LEU B N 1
ATOM 2168 C CA . LEU B 1 120 ? 14.141 7.844 -0.938 1 93.38 120 LEU B CA 1
ATOM 2169 C C . LEU B 1 120 ? 13.078 7.805 0.15 1 93.38 120 LEU B C 1
ATOM 2171 O O . LEU B 1 120 ? 13.133 6.957 1.048 1 93.38 120 LEU B O 1
ATOM 2175 N N . GLY B 1 121 ? 12.141 8.727 0.048 1 95.69 121 GLY B N 1
ATOM 2176 C CA . GLY B 1 121 ? 11.07 8.773 1.037 1 95.69 121 GLY B CA 1
ATOM 2177 C C . GLY B 1 121 ? 10.289 7.473 1.136 1 95.69 121 GLY B C 1
ATOM 2178 O O . GLY B 1 121 ? 9.977 7.016 2.236 1 95.69 121 GLY B O 1
ATOM 2179 N N . PHE B 1 122 ? 10.117 6.898 -0.011 1 96.06 122 PHE B N 1
ATOM 2180 C CA . PHE B 1 122 ? 9.352 5.66 -0.011 1 96.06 122 PHE B CA 1
ATOM 2181 C C . PHE B 1 122 ? 10.109 4.551 0.705 1 96.06 122 PHE B C 1
ATOM 2183 O O . PHE B 1 122 ? 9.539 3.818 1.513 1 96.06 122 PHE B O 1
ATOM 2190 N N . TRP B 1 123 ? 11.328 4.402 0.361 1 95.19 123 TRP B N 1
ATOM 2191 C CA . TRP B 1 123 ? 12.078 3.291 0.944 1 95.19 123 TRP B CA 1
ATOM 2192 C C . TRP B 1 123 ? 12.227 3.467 2.451 1 95.19 123 TRP B C 1
ATOM 2194 O O . TRP B 1 123 ? 12.195 2.488 3.203 1 95.19 123 TRP B O 1
ATOM 2204 N N . LYS B 1 124 ? 12.359 4.664 2.938 1 96.19 124 LYS B N 1
ATOM 2205 C CA . LYS B 1 124 ? 12.383 4.914 4.375 1 96.19 124 LYS B CA 1
ATOM 2206 C C . LYS B 1 124 ? 11.055 4.551 5.023 1 96.19 124 LYS B C 1
ATOM 2208 O O . LYS B 1 124 ? 11.023 3.926 6.086 1 96.19 124 LYS B O 1
ATOM 2213 N N . PHE B 1 125 ? 10.047 4.914 4.359 1 97 125 PHE B N 1
ATOM 2214 C CA . PHE B 1 125 ? 8.711 4.598 4.863 1 97 125 PHE B CA 1
ATOM 2215 C C . PHE B 1 125 ? 8.484 3.092 4.879 1 97 125 PHE B C 1
ATOM 2217 O O . PHE B 1 125 ? 7.965 2.549 5.859 1 97 125 PHE B O 1
ATOM 2224 N N . ARG B 1 126 ? 8.883 2.475 3.807 1 95.38 126 ARG B N 1
ATOM 2225 C CA . ARG B 1 126 ? 8.719 1.029 3.684 1 95.38 126 ARG B CA 1
ATOM 2226 C C . ARG B 1 126 ? 9.477 0.3 4.789 1 95.38 126 ARG B C 1
ATOM 2228 O O . ARG B 1 126 ? 8.977 -0.667 5.359 1 95.38 126 ARG B O 1
ATOM 2235 N N . GLU B 1 127 ? 10.641 0.803 5.113 1 93.81 127 GLU B N 1
ATOM 2236 C CA . GLU B 1 127 ? 11.43 0.196 6.184 1 93.81 127 GLU B CA 1
ATOM 2237 C C . GLU B 1 127 ? 10.75 0.379 7.539 1 93.81 127 GLU B C 1
ATOM 2239 O O . GLU B 1 127 ? 10.719 -0.547 8.352 1 93.81 127 GLU B O 1
ATOM 2244 N N . LEU B 1 128 ? 10.164 1.525 7.719 1 94.38 128 LEU B N 1
ATOM 2245 C CA . LEU B 1 128 ? 9.508 1.834 8.984 1 94.38 128 LEU B CA 1
ATOM 2246 C C . LEU B 1 128 ? 8.227 1.02 9.133 1 94.38 128 LEU B C 1
ATOM 2248 O O . LEU B 1 128 ? 7.758 0.801 10.258 1 94.38 128 LEU B O 1
ATOM 2252 N N . THR B 1 129 ? 7.637 0.581 7.988 1 93.69 129 THR B N 1
ATOM 2253 C CA . THR B 1 129 ? 6.352 -0.113 8.023 1 93.69 129 THR B CA 1
ATOM 2254 C C . THR B 1 129 ? 6.516 -1.573 7.613 1 93.69 129 THR B C 1
ATOM 2256 O O . THR B 1 129 ? 5.555 -2.215 7.188 1 93.69 129 THR B O 1
ATOM 2259 N N . ALA B 1 130 ? 7.625 -2.047 7.73 1 90.69 130 ALA B N 1
ATOM 2260 C CA . ALA B 1 130 ? 7.945 -3.391 7.254 1 90.69 130 ALA B CA 1
ATOM 2261 C C . ALA B 1 130 ? 7.062 -4.438 7.934 1 90.69 130 ALA B C 1
ATOM 2263 O O . ALA B 1 130 ? 6.625 -5.395 7.297 1 90.69 130 ALA B O 1
ATOM 2264 N N . ASP B 1 131 ? 6.656 -4.199 9.125 1 88.12 131 ASP B N 1
ATOM 2265 C CA . ASP B 1 131 ? 5.973 -5.238 9.891 1 88.12 131 ASP B CA 1
ATOM 2266 C C . ASP B 1 131 ? 4.469 -4.98 9.945 1 88.12 131 ASP B C 1
ATOM 2268 O O . ASP B 1 131 ? 3.732 -5.711 10.609 1 88.12 131 ASP B O 1
ATOM 2272 N N . THR B 1 132 ? 3.904 -4.035 9.375 1 86.62 132 THR B N 1
ATOM 2273 C CA . THR B 1 132 ? 2.484 -3.725 9.492 1 86.62 132 THR B CA 1
ATOM 2274 C C . THR B 1 132 ? 1.822 -3.715 8.117 1 86.62 132 THR B C 1
ATOM 2276 O O . THR B 1 132 ? 0.614 -3.934 8 1 86.62 132 THR B O 1
ATOM 2279 N N . GLY B 1 133 ? 2.408 -3.623 7.062 1 86.56 133 GLY B N 1
ATOM 2280 C CA . GLY B 1 133 ? 1.839 -3.367 5.75 1 86.56 133 GLY B CA 1
ATOM 2281 C C . GLY B 1 133 ? 1.434 -1.92 5.547 1 86.56 133 GLY B C 1
ATOM 2282 O O . GLY B 1 133 ? 1.32 -1.161 6.512 1 86.56 133 GLY B O 1
ATOM 2283 N N . LEU B 1 134 ? 1.178 -1.584 4.332 1 90.75 134 LEU B N 1
ATOM 2284 C CA . LEU B 1 134 ? 0.848 -0.187 4.07 1 90.75 134 LEU B CA 1
ATOM 2285 C C . LEU B 1 134 ? 0.009 -0.054 2.805 1 90.75 134 LEU B C 1
ATOM 2287 O O . LEU B 1 134 ? -0.025 -0.968 1.979 1 90.75 134 LEU B O 1
ATOM 2291 N N . TYR B 1 135 ? -0.733 1.055 2.781 1 90.94 135 TYR B N 1
ATOM 2292 C CA . TYR B 1 135 ? -1.483 1.452 1.596 1 90.94 135 TYR B CA 1
ATOM 2293 C C . TYR B 1 135 ? -0.822 2.637 0.903 1 90.94 135 TYR B C 1
ATOM 2295 O O . TYR B 1 135 ? -0.39 3.588 1.561 1 90.94 135 TYR B O 1
ATOM 2303 N N . LEU B 1 136 ? -0.672 2.49 -0.389 1 92.06 136 LEU B N 1
ATOM 2304 C CA . LEU B 1 136 ? -0.204 3.598 -1.214 1 92.06 136 LEU B CA 1
ATOM 2305 C C . LEU B 1 136 ? -1.323 4.117 -2.109 1 92.06 136 LEU B C 1
ATOM 2307 O O . LEU B 1 136 ? -1.978 3.342 -2.809 1 92.06 136 LEU B O 1
ATOM 2311 N N . ALA B 1 137 ? -1.477 5.383 -2.1 1 90.94 137 ALA B N 1
ATOM 2312 C CA . ALA B 1 137 ? -2.598 6.02 -2.785 1 90.94 137 ALA B CA 1
ATOM 2313 C C . ALA B 1 137 ? -2.342 6.113 -4.285 1 90.94 137 ALA B C 1
ATOM 2315 O O . ALA B 1 137 ? -1.191 6.09 -4.73 1 90.94 137 ALA B O 1
ATOM 2316 N N . ALA B 1 138 ? -3.439 6.242 -4.98 1 89.06 138 ALA B N 1
ATOM 2317 C CA . ALA B 1 138 ? -3.363 6.492 -6.418 1 89.06 138 ALA B CA 1
ATOM 2318 C C . ALA B 1 138 ? -2.816 7.887 -6.707 1 89.06 138 ALA B C 1
ATOM 2320 O O . ALA B 1 138 ? -2.879 8.773 -5.852 1 89.06 138 ALA B O 1
ATOM 2321 N N . ARG B 1 139 ? -2.141 8.047 -7.723 1 88.19 139 ARG B N 1
ATOM 2322 C CA . ARG B 1 139 ? -1.669 9.336 -8.219 1 88.19 139 ARG B CA 1
ATOM 2323 C C . ARG B 1 139 ? -2.502 9.805 -9.406 1 88.19 139 ARG B C 1
ATOM 2325 O O . ARG B 1 139 ? -2.941 8.984 -10.219 1 88.19 139 ARG B O 1
ATOM 2332 N N . PRO B 1 140 ? -2.6 11.094 -9.359 1 76.06 140 PRO B N 1
ATOM 2333 C CA . PRO B 1 140 ? -2.094 12.164 -8.5 1 76.06 140 PRO B CA 1
ATOM 2334 C C . PRO B 1 140 ? -2.934 12.352 -7.238 1 76.06 140 PRO B C 1
ATOM 2336 O O . PRO B 1 140 ? -2.486 12.992 -6.285 1 76.06 140 PRO B O 1
ATOM 2339 N N . GLY B 1 141 ? -4.148 11.758 -7.125 1 83.06 141 GLY B N 1
ATOM 2340 C CA . GLY B 1 141 ? -5.133 12.109 -6.117 1 83.06 141 GLY B CA 1
ATOM 2341 C C . GLY B 1 141 ? -5.969 13.32 -6.492 1 83.06 141 GLY B C 1
ATOM 2342 O O . GLY B 1 141 ? -5.5 14.453 -6.395 1 83.06 141 GLY B O 1
ATOM 2343 N N . ARG B 1 142 ? -6.984 13.117 -6.801 1 87.94 142 ARG B N 1
ATOM 2344 C CA . ARG B 1 142 ? -7.895 14.117 -7.355 1 87.94 142 ARG B CA 1
ATOM 2345 C C . ARG B 1 142 ? -8.094 15.273 -6.387 1 87.94 142 ARG B C 1
ATOM 2347 O O . ARG B 1 142 ? -8.062 16.438 -6.789 1 87.94 142 ARG B O 1
ATOM 2354 N N . CYS B 1 143 ? -8.227 14.969 -5.176 1 94.25 143 CYS B N 1
ATOM 2355 C CA . CYS B 1 143 ? -8.516 16.016 -4.195 1 94.25 143 CYS B CA 1
ATOM 2356 C C . CYS B 1 143 ? -7.254 16.797 -3.842 1 94.25 143 CYS B C 1
ATOM 2358 O O . CYS B 1 143 ? -7.32 17.984 -3.531 1 94.25 143 CYS B O 1
ATOM 2360 N N . ALA B 1 144 ? -6.145 16.141 -3.842 1 94.5 144 ALA B N 1
ATOM 2361 C CA . ALA B 1 144 ? -4.875 16.828 -3.658 1 94.5 144 ALA B CA 1
ATOM 2362 C C . ALA B 1 144 ? -4.637 17.844 -4.777 1 94.5 144 ALA B C 1
ATOM 2364 O O . ALA B 1 144 ? -4.148 18.938 -4.531 1 94.5 144 ALA B O 1
ATOM 2365 N N . GLU B 1 145 ? -4.969 17.422 -5.945 1 93.25 145 GLU B N 1
ATOM 2366 C CA . GLU B 1 145 ? -4.84 18.312 -7.09 1 93.25 145 GLU B CA 1
ATOM 2367 C C . GLU B 1 145 ? -5.723 19.547 -6.926 1 93.25 145 GLU B C 1
ATOM 2369 O O . GLU B 1 145 ? -5.289 20.672 -7.207 1 93.25 145 GLU B O 1
ATOM 2374 N N . LEU B 1 146 ? -6.879 19.359 -6.484 1 93 146 LEU B N 1
ATOM 2375 C CA . LEU B 1 146 ? -7.809 20.453 -6.246 1 93 146 LEU B CA 1
ATOM 2376 C C . LEU B 1 146 ? -7.246 21.422 -5.211 1 93 146 LEU B C 1
ATOM 2378 O O . LEU B 1 146 ? -7.348 22.641 -5.375 1 93 146 LEU B O 1
ATOM 2382 N N . LEU B 1 147 ? -6.699 20.875 -4.184 1 94.5 147 LEU B N 1
ATOM 2383 C CA . LEU B 1 147 ? -6.094 21.703 -3.143 1 94.5 147 LEU B CA 1
ATOM 2384 C C . LEU B 1 147 ? -4.973 22.562 -3.711 1 94.5 147 LEU B C 1
ATOM 2386 O O . LEU B 1 147 ? -4.875 23.75 -3.396 1 94.5 147 LEU B O 1
ATOM 2390 N N . LYS B 1 148 ? -4.191 21.969 -4.516 1 89.94 148 LYS B N 1
ATOM 2391 C CA . LYS B 1 148 ? -3.066 22.703 -5.105 1 89.94 148 LYS B CA 1
ATOM 2392 C C . LYS B 1 148 ? -3.553 23.797 -6.047 1 89.94 148 LYS B C 1
ATOM 2394 O O . LYS B 1 148 ? -2.967 24.875 -6.098 1 89.94 148 LYS B O 1
ATOM 2399 N N . GLU B 1 149 ? -4.598 23.578 -6.754 1 85.38 149 GLU B N 1
ATOM 2400 C CA . GLU B 1 149 ? -5.164 24.562 -7.68 1 85.38 149 GLU B CA 1
ATOM 2401 C C . GLU B 1 149 ? -5.777 25.734 -6.934 1 85.38 149 GLU B C 1
ATOM 2403 O O . GLU B 1 149 ? -5.77 26.859 -7.43 1 85.38 149 GLU B O 1
ATOM 2408 N N . GLU B 1 150 ? -6.352 25.438 -5.812 1 80.62 150 GLU B N 1
ATOM 2409 C CA . GLU B 1 150 ? -6.961 26.5 -5.023 1 80.62 150 GLU B CA 1
ATOM 2410 C C . GLU B 1 150 ? -5.898 27.422 -4.434 1 80.62 150 GLU B C 1
ATOM 2412 O O . GLU B 1 150 ? -6.203 28.547 -4.027 1 80.62 150 GLU B O 1
ATOM 2417 N N . LEU B 1 151 ? -4.684 26.875 -4.34 1 73.44 151 LEU B N 1
ATOM 2418 C CA . LEU B 1 151 ? -3.59 27.656 -3.779 1 73.44 151 LEU B CA 1
ATOM 2419 C C . LEU B 1 151 ? -3 28.594 -4.828 1 73.44 151 LEU B C 1
ATOM 2421 O O . LEU B 1 151 ? -2.322 29.562 -4.488 1 73.44 151 LEU B O 1
ATOM 2425 N N . ILE B 1 152 ? -3.174 28.25 -6.055 1 58.94 152 ILE B N 1
ATOM 2426 C CA . ILE B 1 152 ? -2.752 29.141 -7.133 1 58.94 152 ILE B CA 1
ATOM 2427 C C . ILE B 1 152 ? -3.9 30.078 -7.512 1 58.94 152 ILE B C 1
ATOM 2429 O O . ILE B 1 152 ? -5.055 29.641 -7.586 1 58.94 152 ILE B O 1
#

Sequence (304 aa):
MEELDRQKIGGFWREVGVASDQSLVLMAPKRVEGLFLTLSGSNLTVKVAYNSSGSCEIEKIVGSEIDTTGKFAFPGHREIHVLDTDYEGYAILRVSLMWRGRNFRVLKYFTRSLEDEDQLGFWKFRELTADTGLYLAARPGRCAELLKEELIMEELDRQKIGGFWREVGVASDQSLVLMAPKRVEGLFLTLSGSNLTVKVAYNSSGSCEIEKIVGSEIDTTGKFAFPGHREIHVLDTDYEGYAILRVSLMWRGRNFRVLKYFTRSLEDEDQLGFWKFRELTADTGLYLAARPGRCAELLKEELI

Radius of gyration: 21.23 Å; Cα contacts (8 Å, |Δi|>4): 686; chains: 2; bounding box: 38×66×51 Å

Solvent-accessible surface area (backbone atoms only — not comparable to full-atom values): 15933 Å² total; per-residue (Å²): 126,82,63,59,58,67,81,52,62,42,40,64,32,27,49,40,33,42,30,37,84,49,67,65,70,79,63,45,57,67,32,74,26,19,39,35,35,42,74,55,90,63,32,37,36,34,37,36,15,23,37,47,80,85,40,70,43,78,46,79,43,75,32,59,58,63,44,68,80,33,44,39,54,42,93,80,64,33,42,33,36,70,74,48,65,76,61,66,49,24,40,31,35,39,38,36,34,67,53,94,90,37,80,43,57,36,38,37,33,30,25,53,51,57,81,60,82,48,67,68,51,46,54,53,48,48,64,76,34,34,72,52,14,37,38,35,53,33,52,57,36,71,33,23,50,50,50,54,52,71,73,97,128,82,61,56,59,67,82,54,61,43,39,64,34,26,48,41,34,42,31,36,86,49,68,65,69,79,64,46,59,68,31,73,28,19,38,36,36,44,74,55,91,64,34,37,35,34,36,38,16,23,36,47,81,84,40,70,44,78,46,80,44,76,31,58,57,63,44,65,80,32,42,37,53,43,92,79,64,32,42,32,36,70,73,47,64,74,60,68,49,24,39,31,35,38,38,35,33,66,53,95,90,37,83,43,58,35,38,35,32,30,25,53,50,58,81,61,81,46,66,67,50,45,54,54,49,48,63,76,34,34,71,50,14,37,38,35,54,33,51,58,35,73,32,22,51,50,50,55,53,71,72,98

Foldseek 3Di:
DQFDDPVLLAAKKAWFKKFWLDVVVVVDQWDWGMWGWDDDPQKIKIWTWIRRNNDIDIDIFIWGGCPRQNWTDGPQQKTKHFPDDPSAFKTKIWIWHQDPNDITIMIIIITRDLADDDPVSVVVVCVVRVPTDMDTDDGSDPNSVVVVVVVD/DQFDDPVLLAAKKFWFKKFWLDVCVVVDQWDWGMWGWDDDPQKIKIWTWIRHNNDIDIDIFIFGGCPRQNWTDGPQQKTKHFDDDPSAFKTKIWIWHQDPNDITIMIIIITRDLADDDPVSVVVVCVVRVPTDMDTDDGSDPRSVVVVVVVD

Secondary structure (DSSP, 8-state):
-PPP-HHHH-EEEEEEEEEES-HHHHT-SEEEEEEEEEEETTEEEEEEEEEETTEEEEEEEEE----TT--EEETTTEEEEEEEE-SSSEEEEEEEEEETTEEEEEEEEEES-SS---HHHHHHHHHHTTTT-EEEPPSS-HHHHHHHHHH-/-PPP-HHHH-EEEEEEEEEESSHHHHT-SEEEEEEEEEEETTEEEEEEEEEETTEEEEEEEEE----TT--EEETTTEEEEEEEE-SSSEEEEEEEEEETTEEEEEEEEEES-SS---HHHHHHHHHHTTTT-EEEPPSS-HHHHHHHHHH-

Nearest PDB structures (foldseek):
  3zq3-assembly2_B  TM=8.069E-01  e=2.020E-08  Rattus norvegicus
  3o19-assembly1_A  TM=7.913E-01  e=3.276E-08  Homo sapiens
  3kfi-assembly1_A  TM=8.007E-01  e=5.608E-08  Mus musculus
  2dm5-assembly1_A  TM=8.054E-01  e=2.268E-07  Mus musculus
  4qae-assembly6_F  TM=7.749E-01  e=2.812E-07  Homo sapiens

Organism: Pongo abelii (NCBI:txid9601)

InterPro domains:
  IPR000566 Lipocalin/cytosolic fatty-acid binding domain [PF00061] (11-130)
  IPR002345 Lipocalin [PTHR11430] (2-134)
  IPR012674 Calycin [G3DSA:2.40.128.20] (1-138)
  IPR012674 Calycin [SSF50814] (1-134)
  IPR022272 Lipocalin family conserved site [PS00213] (3-16)